Protein 4EMN (pdb70)

Nearest PDB structures (foldseek):
  4emn-assembly1_A  TM=9.973E-01  e=2.587E-14  Mycobacterium tuberculosis
  3eo5-assembly1_A  TM=9.891E-01  e=4.843E-14  Mycobacterium tuberculosis
  5e27-assembly2_B  TM=9.824E-01  e=7.789E-12  Mycobacterium tuberculosis
  1xsf-assembly1_A  TM=9.380E-01  e=5.113E-11  Mycobacterium tuberculosis
  4ow1-assembly2_B  TM=9.725E-01  e=2.284E-07  Mycobacterium tuberculosis

Radius of gyration: 22.17 Å; Cα contacts (8 Å, |Δi|>4): 552; chains: 4; bounding box: 50×48×61 Å

Structure (mmCIF, N/CA/C/O backbone):
data_4EMN
#
_entry.id   4EMN
#
_cell.length_a   42.545
_cell.length_b   50.733
_cell.length_c   66.421
_cell.angle_alpha   90.00
_cell.angle_beta   104.09
_cell.angle_gamma   90.00
#
_symmetry.space_group_name_H-M   'P 1 21 1'
#
loop_
_entity.id
_entity.type
_entity.pdbx_description
1 polymer 'Probable resuscitation-promoting factor rpfB'
2 non-polymer BENZAMIDINE
3 non-polymer 'SULFATE ION'
4 water water
#
loop_
_atom_site.group_PDB
_atom_site.id
_atom_site.type_symbol
_atom_site.label_atom_id
_atom_site.label_alt_id
_atom_site.label_comp_id
_atom_site.label_asym_id
_atom_site.label_entity_id
_atom_site.label_seq_id
_atom_site.pdbx_PDB_ins_code
_atom_site.Cartn_x
_atom_site.Cartn_y
_atom_site.Cartn_z
_atom_site.occupancy
_atom_site.B_iso_or_equiv
_atom_site.auth_seq_id
_atom_site.auth_comp_id
_atom_site.auth_asym_id
_atom_site.auth_atom_id
_atom_site.pdbx_PDB_model_num
ATOM 1 N N . GLY A 1 1 ? 0.001 18.337 -6.186 1.00 23.44 282 GLY A N 1
ATOM 2 C CA . GLY A 1 1 ? 0.560 17.128 -5.585 1.00 18.93 282 GLY A CA 1
ATOM 3 C C . GLY A 1 1 ? -0.040 15.827 -6.106 1.00 22.67 282 GLY A C 1
ATOM 4 O O . GLY A 1 1 ? -1.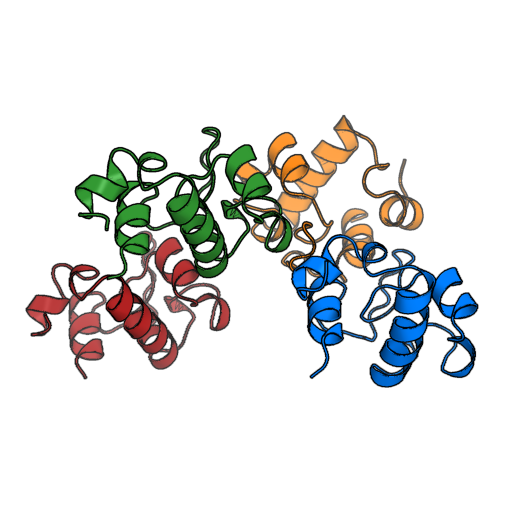128 15.812 -6.672 1.00 18.68 282 GLY A O 1
ATOM 5 N N . SER A 1 2 ? 0.639 14.708 -5.916 1.00 22.70 283 SER A N 1
ATOM 6 C CA . SER A 1 2 ? 0.289 13.345 -6.195 1.00 19.31 283 SER A CA 1
ATOM 7 C C . SER A 1 2 ? 0.675 12.489 -4.989 1.00 15.06 283 SER A C 1
ATOM 8 O O . SER A 1 2 ? 1.567 12.880 -4.218 1.00 16.82 283 SER A O 1
ATOM 11 N N . ILE A 1 3 ? 0.085 11.295 -4.875 1.00 14.98 284 ILE A N 1
ATOM 12 C CA . ILE A 1 3 ? 0.562 10.325 -3.897 1.00 16.19 284 ILE A CA 1
ATOM 13 C C . ILE A 1 3 ? 2.061 10.061 -4.040 1.00 13.02 284 ILE A C 1
ATOM 14 O O . ILE A 1 3 ? 2.789 9.730 -3.093 1.00 15.37 284 ILE A O 1
ATOM 19 N N . TRP A 1 4 ? 2.566 10.185 -5.260 1.00 10.95 285 TRP A N 1
ATOM 20 C CA . TRP A 1 4 ? 3.963 9.912 -5.535 1.00 11.30 285 TRP A CA 1
ATOM 21 C C . TRP A 1 4 ? 4.884 10.912 -4.856 1.00 11.55 285 TRP A C 1
ATOM 22 O O . TRP A 1 4 ? 6.069 10.589 -4.684 1.00 12.42 285 TRP A O 1
ATOM 33 N N . ASP A 1 5 ? 4.393 12.096 -4.508 1.00 12.52 286 ASP A N 1
ATOM 34 C CA . ASP A 1 5 ? 5.267 13.050 -3.832 1.00 13.02 286 ASP A CA 1
ATOM 35 C C . ASP A 1 5 ? 5.645 12.551 -2.449 1.00 12.01 286 ASP A C 1
ATOM 36 O O . ASP A 1 5 ? 6.763 12.741 -2.009 1.00 11.09 286 ASP A O 1
ATOM 41 N N . ALA A 1 6 ? 4.752 11.897 -1.724 1.00 11.22 287 ALA A N 1
ATOM 42 C CA . ALA A 1 6 ? 5.075 11.323 -0.441 1.00 10.90 287 ALA A CA 1
ATOM 43 C C . ALA A 1 6 ? 6.070 10.171 -0.621 1.00 9.74 287 ALA A C 1
ATOM 44 O O . ALA A 1 6 ? 6.991 10.026 0.168 1.00 11.79 287 ALA A O 1
ATOM 46 N N . ILE A 1 7 ? 5.888 9.394 -1.695 1.00 10.68 288 ILE A N 1
ATOM 47 C CA . ILE A 1 7 ? 6.921 8.348 -1.939 1.00 9.91 288 ILE A CA 1
ATOM 48 C C . ILE A 1 7 ? 8.265 8.950 -2.243 1.00 8.73 288 ILE A C 1
ATOM 49 O O . ILE A 1 7 ? 9.275 8.446 -1.723 1.00 8.82 288 ILE A O 1
ATOM 54 N N . ALA A 1 8 ? 8.313 10.012 -3.055 1.00 9.11 289 ALA A N 1
ATOM 55 C CA . ALA A 1 8 ? 9.543 10.664 -3.390 1.00 8.14 289 ALA A CA 1
ATOM 56 C C . ALA A 1 8 ? 10.163 11.402 -2.213 1.00 8.29 289 ALA A C 1
ATOM 57 O O . ALA A 1 8 ? 11.391 11.513 -2.165 1.00 8.45 289 ALA A O 1
ATOM 59 N N . GLY A 1 9 ? 9.370 11.875 -1.254 1.00 7.95 290 GLY A N 1
ATOM 60 C CA . GLY A 1 9 ? 9.977 12.463 -0.053 1.00 9.10 290 GLY A CA 1
ATOM 61 C C . GLY A 1 9 ? 10.747 11.376 0.680 1.00 8.21 290 GLY A C 1
ATOM 62 O O . GLY A 1 9 ? 11.892 11.595 1.121 1.00 9.29 290 GLY A O 1
ATOM 63 N N . CYS A 1 10 ? 10.169 10.202 0.791 1.00 8.39 291 CYS A N 1
ATOM 64 C CA . CYS A 1 10 ? 10.733 9.051 1.484 1.00 7.81 291 CYS A CA 1
ATOM 65 C C . CYS A 1 10 ? 11.942 8.474 0.736 1.00 8.67 291 CYS A C 1
ATOM 66 O O . CYS A 1 10 ? 12.976 8.098 1.327 1.00 8.87 291 CYS A O 1
ATOM 69 N N . GLU A 1 11 ? 11.785 8.359 -0.581 1.00 7.42 292 GLU A N 1
ATOM 70 C CA . GLU A 1 11 ? 12.847 7.728 -1.381 1.00 8.62 292 GLU A CA 1
ATOM 71 C C . GLU A 1 11 ? 14.005 8.628 -1.731 1.00 7.81 292 GLU A C 1
ATOM 72 O O . GLU A 1 11 ? 15.148 8.147 -1.885 1.00 9.35 292 GLU A O 1
ATOM 78 N N . ALA A 1 12 ? 13.762 9.916 -1.864 1.00 8.34 293 ALA A N 1
ATOM 79 C CA . ALA A 1 12 ? 14.733 10.801 -2.494 1.00 9.93 293 ALA A CA 1
ATOM 80 C C . ALA A 1 12 ? 14.783 12.164 -1.836 1.00 9.30 293 ALA A C 1
ATOM 81 O O . ALA A 1 12 ? 15.380 13.091 -2.393 1.00 10.60 293 ALA A O 1
ATOM 83 N N . GLY A 1 13 ? 14.103 12.371 -0.700 1.00 9.62 294 GLY A N 1
ATOM 84 C CA . GLY A 1 13 ? 14.069 13.713 -0.141 1.00 10.77 294 GLY A CA 1
ATOM 85 C C . GLY A 1 13 ? 13.429 14.720 -1.068 1.00 10.33 294 GLY A C 1
ATOM 86 O O . GLY A 1 13 ? 13.699 15.932 -0.965 1.00 12.13 294 GLY A O 1
ATOM 87 N N . GLY A 1 14 ? 12.534 14.290 -1.972 1.00 11.13 295 GLY A N 1
ATOM 88 C CA . GLY A 1 14 ? 11.809 15.185 -2.844 1.00 10.82 295 GLY A CA 1
ATOM 89 C C . GLY A 1 14 ? 12.670 15.689 -4.009 1.00 9.49 295 GLY A C 1
ATOM 90 O O . GLY A 1 14 ? 12.255 16.628 -4.673 1.00 11.48 295 GLY A O 1
ATOM 91 N N . ASN A 1 15 ? 13.837 15.098 -4.241 1.00 10.09 296 ASN A N 1
ATOM 92 C CA . ASN A 1 15 ? 14.697 15.462 -5.362 1.00 10.38 296 ASN A CA 1
ATOM 93 C C . ASN A 1 15 ? 14.564 14.413 -6.434 1.00 8.96 296 ASN A C 1
ATOM 94 O O . ASN A 1 15 ? 15.150 13.336 -6.341 1.00 10.35 296 ASN A O 1
ATOM 99 N N . TRP A 1 16 ? 13.724 14.732 -7.439 1.00 10.43 297 TRP A N 1
ATOM 100 C CA . TRP A 1 16 ? 13.483 13.721 -8.478 1.00 9.97 297 TRP A CA 1
ATOM 101 C C . TRP A 1 16 ? 14.641 13.514 -9.453 1.00 8.73 297 TRP A C 1
ATOM 102 O O . TRP A 1 16 ? 14.568 12.578 -10.274 1.00 9.77 297 TRP A O 1
ATOM 113 N N . ALA A 1 17 ? 15.713 14.256 -9.362 1.00 9.00 298 ALA A N 1
ATOM 114 C CA . ALA A 1 17 ? 16.897 14.122 -10.198 1.00 9.30 298 ALA A CA 1
ATOM 115 C C . ALA A 1 17 ? 18.075 13.473 -9.467 1.00 9.66 298 ALA A C 1
ATOM 116 O O . ALA A 1 17 ? 19.199 13.517 -9.962 1.00 11.25 298 ALA A O 1
ATOM 118 N N . ILE A 1 18 ? 17.800 12.875 -8.297 1.00 9.61 299 ILE A N 1
ATOM 119 C CA . ILE A 1 18 ? 18.906 12.278 -7.566 1.00 10.92 299 ILE A CA 1
ATOM 120 C C . ILE A 1 18 ? 19.506 11.098 -8.322 1.00 10.33 299 ILE A C 1
ATOM 121 O O . ILE A 1 18 ? 18.814 10.300 -8.955 1.00 9.91 299 ILE A O 1
ATOM 126 N N . ASN A 1 19 ? 20.841 10.981 -8.238 1.00 11.12 300 ASN A N 1
ATOM 127 C CA . ASN A 1 19 ? 21.648 9.946 -8.902 1.00 10.26 300 ASN A CA 1
ATOM 128 C C . ASN A 1 19 ? 22.906 9.785 -8.105 1.00 9.77 300 ASN A C 1
ATOM 129 O O . ASN A 1 19 ? 23.976 10.299 -8.405 1.00 14.41 300 ASN A O 1
ATOM 134 N N . THR A 1 20 ? 22.757 9.029 -7.025 1.00 9.80 301 THR A N 1
ATOM 135 C CA . THR A 1 20 ? 23.839 8.950 -6.040 1.00 10.90 301 THR A CA 1
ATOM 136 C C . THR A 1 20 ? 24.828 7.835 -6.298 1.00 10.52 301 THR A C 1
ATOM 137 O O . THR A 1 20 ? 25.882 7.786 -5.641 1.00 12.20 301 THR A O 1
ATOM 141 N N . GLY A 1 21 ? 24.507 6.912 -7.195 1.00 10.43 302 GLY A N 1
ATOM 142 C CA . GLY A 1 21 ? 25.394 5.792 -7.495 1.00 13.19 302 GLY A CA 1
ATOM 143 C C . GLY A 1 21 ? 25.066 4.503 -6.755 1.00 11.51 302 GLY A C 1
ATOM 144 O O . GLY A 1 21 ? 25.872 3.543 -6.766 1.00 12.68 302 GLY A O 1
ATOM 145 N N . ASN A 1 22 ? 23.899 4.461 -6.119 1.00 10.62 303 ASN A N 1
ATOM 146 C CA . ASN A 1 22 ? 23.500 3.326 -5.307 1.00 10.08 303 ASN A CA 1
ATOM 147 C C . ASN A 1 22 ? 22.718 2.273 -6.077 1.00 12.12 303 ASN A C 1
ATOM 148 O O . ASN A 1 22 ? 22.018 1.422 -5.493 1.00 12.85 303 ASN A O 1
ATOM 153 N N . GLY A 1 23 ? 22.707 2.362 -7.416 1.00 12.24 304 GLY A N 1
ATOM 154 C CA . GLY A 1 23 ? 21.916 1.393 -8.197 1.00 13.62 304 GLY A CA 1
ATOM 155 C C . GLY A 1 23 ? 20.474 1.772 -8.439 1.00 10.14 304 GLY A C 1
ATOM 156 O O . GLY A 1 23 ? 19.749 1.063 -9.143 1.00 11.57 304 GLY A O 1
ATOM 157 N N . TYR A 1 24 ? 20.076 2.922 -7.899 1.00 8.68 305 TYR A N 1
ATOM 158 C CA . TYR A 1 24 ? 18.719 3.446 -8.014 1.00 8.80 305 TYR A CA 1
ATOM 159 C C . TYR A 1 24 ? 18.786 4.895 -8.488 1.00 7.78 305 TYR A C 1
ATOM 160 O O . TYR A 1 24 ? 19.818 5.589 -8.299 1.00 9.28 305 TYR A O 1
ATOM 169 N N . TYR A 1 25 ? 17.726 5.349 -9.142 1.00 7.98 306 TYR A N 1
ATOM 170 C CA . TYR A 1 25 ? 17.722 6.638 -9.792 1.00 8.62 306 TYR A CA 1
ATOM 171 C C . TYR A 1 25 ? 16.428 7.405 -9.636 1.00 7.61 306 TYR A C 1
ATOM 172 O O . TYR A 1 25 ? 15.332 6.835 -9.764 1.00 8.76 306 TYR A O 1
ATOM 181 N N . GLY A 1 26 ? 16.567 8.716 -9.383 1.00 8.31 307 GLY A N 1
ATOM 182 C CA . GLY A 1 26 ? 15.426 9.601 -9.391 1.00 8.88 307 GLY A CA 1
ATOM 183 C C . GLY A 1 26 ? 14.511 9.516 -8.198 1.00 8.27 307 GLY A C 1
ATOM 184 O O . GLY A 1 26 ? 14.841 8.926 -7.140 1.00 8.80 307 GLY A O 1
ATOM 185 N N . GLY A 1 27 ? 13.372 10.191 -8.294 1.00 8.86 308 GLY A N 1
ATOM 186 C CA . GLY A 1 27 ? 12.534 10.450 -7.139 1.00 9.24 308 GLY A CA 1
ATOM 187 C C . GLY A 1 27 ? 11.917 9.246 -6.508 1.00 7.91 308 GLY A C 1
ATOM 188 O O . GLY A 1 27 ? 11.604 9.317 -5.303 1.00 10.22 308 GLY A O 1
ATOM 189 N N . VAL A 1 28 ? 11.683 8.141 -7.257 1.00 8.38 309 VAL A N 1
ATOM 190 C CA . VAL A 1 28 ? 11.124 6.960 -6.633 1.00 8.95 309 VAL A CA 1
ATOM 191 C C . VAL A 1 28 ? 12.114 5.802 -6.690 1.00 7.16 309 VAL A C 1
ATOM 192 O O . VAL A 1 28 ? 11.808 4.648 -6.443 1.00 8.14 309 VAL A O 1
ATOM 196 N N . GLN A 1 29 ? 13.382 6.100 -6.975 1.00 8.71 310 GLN A N 1
ATOM 197 C CA . GLN A 1 29 ? 14.503 5.160 -6.820 1.00 8.21 310 GLN A CA 1
ATOM 198 C C . GLN A 1 29 ? 14.284 3.928 -7.671 1.00 8.33 310 GLN A C 1
ATOM 199 O O . GLN A 1 29 ? 14.451 2.783 -7.230 1.00 9.10 310 GLN A O 1
ATOM 205 N N . PHE A 1 30 ? 13.933 4.142 -8.969 1.00 7.87 311 PHE A N 1
ATOM 206 C CA . PHE A 1 30 ? 13.950 2.994 -9.870 1.00 7.99 311 PHE A CA 1
ATOM 207 C C . PHE A 1 30 ? 15.346 2.434 -10.052 1.00 8.25 311 PHE A C 1
ATOM 208 O O . PHE A 1 30 ? 16.312 3.214 -10.132 1.00 9.37 311 PHE A O 1
ATOM 216 N N . ASP A 1 31 ? 15.457 1.097 -10.170 1.00 8.71 312 ASP A N 1
ATOM 217 C CA . ASP A 1 31 ? 16.699 0.571 -10.734 1.00 9.14 312 ASP A CA 1
ATOM 218 C C . ASP A 1 31 ? 16.597 0.663 -12.257 1.00 9.43 312 ASP A C 1
ATOM 219 O O . ASP A 1 31 ? 15.500 0.846 -12.825 1.00 9.03 312 ASP A O 1
ATOM 224 N N . GLN A 1 32 ? 17.708 0.532 -12.963 1.00 10.01 313 GLN A N 1
ATOM 225 C CA . GLN A 1 32 ? 17.646 0.710 -14.414 1.00 9.91 313 GLN A CA 1
ATOM 226 C C . GLN A 1 32 ? 16.814 -0.359 -15.102 1.00 9.85 313 GLN A C 1
ATOM 227 O O . GLN A 1 32 ? 16.107 -0.028 -16.060 1.00 10.86 313 GLN A O 1
ATOM 233 N N . GLY A 1 33 ? 16.880 -1.600 -14.610 1.00 9.96 314 GLY A N 1
ATOM 234 C CA . GLY A 1 33 ? 16.092 -2.623 -15.298 1.00 11.26 314 GLY A CA 1
ATOM 235 C C . GLY A 1 33 ? 14.591 -2.304 -15.248 1.00 9.96 314 GLY A C 1
ATOM 236 O O . GLY A 1 33 ? 13.884 -2.461 -16.231 1.00 10.31 314 GLY A O 1
ATOM 237 N N . THR A 1 34 ? 14.102 -1.865 -14.084 1.00 9.91 315 THR A N 1
ATOM 238 C CA . THR A 1 34 ? 12.697 -1.505 -13.954 1.00 10.16 315 THR A CA 1
ATOM 239 C C . THR A 1 34 ? 12.354 -0.285 -14.785 1.00 9.48 315 THR A C 1
ATOM 240 O O . THR A 1 34 ? 11.296 -0.298 -15.409 1.00 10.19 315 THR A O 1
ATOM 244 N N . TRP A 1 35 ? 13.204 0.721 -14.792 1.00 8.80 316 TRP A N 1
ATOM 245 C CA . TRP A 1 35 ? 12.979 1.867 -15.648 1.00 8.60 316 TRP A CA 1
ATOM 246 C C . TRP A 1 35 ? 12.723 1.436 -17.083 1.00 10.05 316 TRP A C 1
ATOM 247 O O . TRP A 1 35 ? 11.756 1.860 -17.739 1.00 10.80 316 TRP A O 1
ATOM 258 N N . GLU A 1 36 ? 13.648 0.614 -17.595 1.00 9.37 317 GLU A N 1
ATOM 259 C CA . GLU A 1 36 ? 13.547 0.196 -19.028 1.00 9.41 317 GLU A CA 1
ATOM 260 C C . GLU A 1 36 ? 12.358 -0.739 -19.207 1.00 9.01 317 GLU A C 1
ATOM 261 O O . GLU A 1 36 ? 11.627 -0.628 -20.231 1.00 10.98 317 GLU A O 1
ATOM 267 N N . ALA A 1 37 ? 12.101 -1.676 -18.317 1.00 10.38 318 ALA A N 1
ATOM 268 C CA . ALA A 1 37 ? 11.026 -2.650 -18.514 1.00 11.44 318 ALA A CA 1
ATOM 269 C C . ALA A 1 37 ? 9.631 -2.029 -18.506 1.00 11.03 318 ALA A C 1
ATOM 270 O O . ALA A 1 37 ? 8.668 -2.576 -19.082 1.00 13.89 318 ALA A O 1
ATOM 272 N N . ASN A 1 38 ? 9.470 -0.873 -17.889 1.00 10.12 319 ASN A N 1
ATOM 273 C CA . ASN A 1 38 ? 8.166 -0.230 -17.763 1.00 9.98 319 ASN A CA 1
ATOM 274 C C . ASN A 1 38 ? 8.074 0.954 -18.696 1.00 10.19 319 ASN A C 1
ATOM 275 O O . ASN A 1 38 ? 7.168 1.785 -18.527 1.00 11.03 319 ASN A O 1
ATOM 280 N N . GLY A 1 39 ? 8.970 1.061 -19.709 1.00 10.83 320 GLY A N 1
ATOM 281 C CA . GLY A 1 39 ? 8.798 2.027 -20.808 1.00 10.91 320 GLY A CA 1
ATOM 282 C C . GLY A 1 39 ? 9.558 3.308 -20.648 1.00 10.20 320 GLY A C 1
ATOM 283 O O . GLY A 1 39 ? 9.352 4.232 -21.418 1.00 12.19 320 GLY A O 1
ATOM 284 N N . GLY A 1 40 ? 10.477 3.401 -19.680 1.00 9.74 321 GLY A N 1
ATOM 285 C CA . GLY A 1 40 ? 11.125 4.658 -19.385 1.00 11.13 321 GLY A CA 1
ATOM 286 C C . GLY A 1 40 ? 12.051 5.228 -20.435 1.00 8.12 321 GLY A C 1
ATOM 287 O O . GLY A 1 40 ? 12.260 6.446 -20.487 1.00 9.10 321 GLY A O 1
ATOM 288 N N . LEU A 1 41 ? 12.643 4.357 -21.292 1.00 9.05 322 LEU A N 1
ATOM 289 C CA . LEU A 1 41 ? 13.550 4.884 -22.320 1.00 9.46 322 LEU A CA 1
ATOM 290 C C . LEU A 1 41 ? 12.843 5.788 -23.310 1.00 9.78 322 LEU A C 1
ATOM 291 O O . LEU A 1 41 ? 13.489 6.611 -23.974 1.00 11.44 322 LEU A O 1
ATOM 296 N N . ARG A 1 42 ? 11.525 5.707 -23.399 1.00 11.07 323 ARG A N 1
ATOM 297 C CA . ARG A 1 42 ? 10.765 6.625 -24.258 1.00 12.34 323 ARG A CA 1
ATOM 298 C C . ARG A 1 42 ? 10.870 8.049 -23.751 1.00 10.96 323 ARG A C 1
ATOM 299 O O . ARG A 1 42 ? 10.682 8.995 -24.508 1.00 13.03 323 ARG A O 1
ATOM 307 N N . TYR A 1 43 ? 11.151 8.187 -22.439 1.00 10.31 324 TYR A N 1
ATOM 308 C CA . TYR A 1 43 ? 11.223 9.537 -21.892 1.00 12.82 324 TYR A CA 1
ATOM 309 C C . TYR A 1 43 ? 12.652 10.008 -21.710 1.00 11.65 324 TYR A C 1
ATOM 310 O O . TYR A 1 43 ? 12.965 11.166 -21.999 1.00 13.20 324 TYR A O 1
ATOM 319 N N . ALA A 1 44 ? 13.546 9.160 -21.201 1.00 11.24 325 ALA A N 1
ATOM 320 C CA . ALA A 1 44 ? 14.891 9.624 -20.905 1.00 11.62 325 ALA A CA 1
ATOM 321 C C . ALA A 1 44 ? 15.792 8.417 -20.645 1.00 10.57 325 ALA A C 1
ATOM 322 O O . ALA A 1 44 ? 15.256 7.327 -20.408 1.00 10.26 325 ALA A O 1
ATOM 324 N N . PRO A 1 45 ? 17.104 8.551 -20.723 1.00 11.99 326 PRO A N 1
ATOM 325 C CA . PRO A 1 45 ? 17.960 7.344 -20.576 1.00 11.05 326 PRO A CA 1
ATOM 326 C C . PRO A 1 45 ? 17.876 6.678 -19.214 1.00 10.73 326 PRO A C 1
ATOM 327 O O . PRO A 1 45 ? 18.037 5.458 -19.113 1.00 10.76 326 PRO A O 1
ATOM 331 N N . ARG A 1 46 ? 17.622 7.462 -18.173 1.00 10.13 327 ARG A N 1
ATOM 332 C CA . ARG A 1 46 ? 17.512 6.932 -16.800 1.00 8.65 327 ARG A CA 1
ATOM 333 C C . ARG A 1 46 ? 16.397 7.708 -16.140 1.00 8.09 327 ARG A C 1
ATOM 334 O O . ARG A 1 46 ? 16.063 8.813 -16.556 1.00 9.21 327 ARG A O 1
ATOM 342 N N . ALA A 1 47 ? 15.865 7.167 -15.046 1.00 8.59 328 ALA A N 1
ATOM 343 C CA . ALA A 1 47 ? 14.745 7.858 -14.351 1.00 7.93 328 ALA A CA 1
ATOM 344 C C . ALA A 1 47 ? 15.137 9.262 -13.906 1.00 8.37 328 ALA A C 1
ATOM 345 O O . ALA A 1 47 ? 14.298 10.169 -13.978 1.00 9.41 328 ALA A O 1
ATOM 347 N N . ASP A 1 48 ? 16.369 9.448 -13.432 1.00 9.05 329 ASP A N 1
ATOM 348 C CA . ASP A 1 48 ? 16.732 10.750 -12.869 1.00 9.74 329 ASP A CA 1
ATOM 349 C C . ASP A 1 48 ? 16.848 11.823 -13.950 1.00 10.75 329 ASP A C 1
ATOM 350 O O . ASP A 1 48 ? 16.855 13.033 -13.594 1.00 11.87 329 ASP A O 1
ATOM 355 N N . LEU A 1 49 ? 16.911 11.382 -15.209 1.00 11.57 330 LEU A N 1
ATOM 356 C CA . LEU A 1 49 ? 17.024 12.346 -16.328 1.00 12.56 330 LEU A CA 1
ATOM 357 C C . LEU A 1 49 ? 15.664 12.680 -16.912 1.00 11.40 330 LEU A C 1
ATOM 358 O O . LEU A 1 49 ? 15.547 13.512 -17.807 1.00 14.74 330 LEU A O 1
ATOM 363 N N . ALA A 1 50 ? 14.614 12.035 -16.436 1.00 10.47 331 ALA A N 1
ATOM 364 C CA . ALA A 1 50 ? 13.228 12.253 -16.830 1.00 10.24 331 ALA A CA 1
ATOM 365 C C . ALA A 1 50 ? 12.585 13.232 -15.868 1.00 10.59 331 ALA A C 1
ATOM 366 O O . ALA A 1 50 ? 13.030 13.375 -14.745 1.00 10.60 331 ALA A O 1
ATOM 368 N N . THR A 1 51 ? 11.530 13.904 -16.331 1.00 11.83 332 THR A N 1
ATOM 369 C CA . THR A 1 51 ? 10.851 14.842 -15.397 1.00 12.21 332 THR A CA 1
ATOM 370 C C . THR A 1 51 ? 10.065 14.059 -14.345 1.00 12.38 332 THR A C 1
ATOM 371 O O . THR A 1 51 ? 9.773 12.880 -14.501 1.00 11.67 332 THR A O 1
ATOM 375 N N . ARG A 1 52 ? 9.686 14.733 -13.264 1.00 11.72 333 ARG A N 1
ATOM 376 C CA . ARG A 1 52 ? 8.765 14.148 -12.292 1.00 11.31 333 ARG A CA 1
ATOM 377 C C . ARG A 1 52 ? 7.542 13.530 -12.945 1.00 11.95 333 ARG A C 1
ATOM 378 O O . ARG A 1 52 ? 7.121 12.402 -12.647 1.00 11.79 333 ARG A O 1
ATOM 386 N N . GLU A 1 53 ? 6.929 14.231 -13.915 1.00 13.97 334 GLU A N 1
ATOM 387 C CA . GLU A 1 53 ? 5.700 13.701 -14.513 1.00 12.92 334 GLU A CA 1
ATOM 388 C C . GLU A 1 53 ? 5.978 12.420 -15.279 1.00 11.25 334 GLU A C 1
ATOM 389 O O . GLU A 1 53 ? 5.181 11.475 -15.257 1.00 11.74 334 GLU A O 1
ATOM 395 N N . GLU A 1 54 ? 7.110 12.390 -15.985 1.00 10.24 335 GLU A N 1
ATOM 396 C CA . GLU A 1 54 ? 7.467 11.170 -16.737 1.00 10.27 335 GLU A CA 1
ATOM 397 C C . GLU A 1 54 ? 7.785 10.040 -15.776 1.00 9.57 335 GLU A C 1
ATOM 398 O O . GLU A 1 54 ? 7.410 8.884 -16.014 1.00 9.88 335 GLU A O 1
ATOM 404 N N . GLN A 1 55 ? 8.556 10.352 -14.684 1.00 9.42 336 GLN A N 1
ATOM 405 C CA . GLN A 1 55 ? 8.845 9.302 -13.705 1.00 9.29 336 GLN A CA 1
ATOM 406 C C . GLN A 1 55 ? 7.554 8.778 -13.094 1.00 8.82 336 GLN A C 1
ATOM 407 O O . GLN A 1 55 ? 7.414 7.545 -12.899 1.00 8.96 336 GLN A O 1
ATOM 413 N N . ILE A 1 56 ? 6.598 9.676 -12.795 1.00 9.28 337 ILE A N 1
ATOM 414 C CA . ILE A 1 56 ? 5.311 9.219 -12.261 1.00 9.33 337 ILE A CA 1
ATOM 415 C C . ILE A 1 56 ? 4.600 8.353 -13.271 1.00 9.13 337 ILE A C 1
ATOM 416 O O . ILE A 1 56 ? 4.007 7.323 -12.875 1.00 10.09 337 ILE A O 1
ATOM 421 N N . ALA A 1 57 ? 4.610 8.680 -14.561 1.00 11.08 338 ALA A N 1
ATOM 422 C CA . ALA A 1 57 ? 3.937 7.870 -15.583 1.00 10.60 338 ALA A CA 1
ATOM 423 C C . ALA A 1 57 ? 4.507 6.452 -15.574 1.00 10.46 338 ALA A C 1
ATOM 424 O O . ALA A 1 57 ? 3.770 5.439 -15.602 1.00 11.09 338 ALA A O 1
ATOM 426 N N . VAL A 1 58 ? 5.830 6.346 -15.517 1.00 9.45 339 VAL A N 1
ATOM 427 C CA . VAL A 1 58 ? 6.424 5.000 -15.494 1.00 9.24 339 VAL A CA 1
ATOM 428 C C . VAL A 1 58 ? 6.144 4.289 -14.188 1.00 8.77 339 VAL A C 1
ATOM 429 O O . VAL A 1 58 ? 5.953 3.060 -14.139 1.00 9.73 339 VAL A O 1
ATOM 433 N N . ALA A 1 59 ? 6.143 5.083 -13.080 1.00 9.58 340 ALA A N 1
ATOM 434 C CA . ALA A 1 59 ? 5.826 4.517 -11.782 1.00 8.57 340 ALA A CA 1
ATOM 435 C C . ALA A 1 59 ? 4.405 3.949 -11.743 1.00 8.21 340 ALA A C 1
ATOM 436 O O . ALA A 1 59 ? 4.194 2.966 -11.070 1.00 9.43 340 ALA A O 1
ATOM 438 N N . GLU A 1 60 ? 3.461 4.587 -12.425 1.00 9.05 341 GLU A N 1
ATOM 439 C CA . GLU A 1 60 ? 2.083 4.052 -12.468 1.00 10.44 341 GLU A CA 1
ATOM 440 C C . GLU A 1 60 ? 2.034 2.693 -13.139 1.00 10.39 341 GLU A C 1
ATOM 441 O O . GLU A 1 60 ? 1.375 1.760 -12.682 1.00 11.62 341 GLU A O 1
ATOM 447 N N . VAL A 1 61 ? 2.741 2.581 -14.266 1.00 9.84 342 VAL A N 1
ATOM 448 C CA . VAL A 1 61 ? 2.806 1.302 -14.954 1.00 9.98 342 VAL A CA 1
ATOM 449 C C . VAL A 1 61 ? 3.478 0.272 -14.053 1.00 9.22 342 VAL A C 1
ATOM 450 O O . VAL A 1 61 ? 3.045 -0.872 -13.890 1.00 10.75 342 VAL A O 1
ATOM 454 N N . THR A 1 62 ? 4.571 0.666 -13.410 1.00 9.21 343 THR A N 1
ATOM 455 C CA . THR A 1 62 ? 5.316 -0.219 -12.498 1.00 9.87 343 THR A CA 1
ATOM 456 C C . THR A 1 62 ? 4.457 -0.686 -11.323 1.00 11.51 343 THR A C 1
ATOM 457 O O . THR A 1 62 ? 4.414 -1.852 -10.960 1.00 11.50 343 THR A O 1
ATOM 461 N N . ARG A 1 63 ? 3.714 0.243 -10.736 1.00 11.02 344 ARG A N 1
ATOM 462 C CA . ARG A 1 63 ? 2.843 -0.120 -9.611 1.00 10.23 344 ARG A CA 1
ATOM 463 C C . ARG A 1 63 ? 1.772 -1.076 -10.099 1.00 12.14 344 ARG A C 1
ATOM 464 O O . ARG A 1 63 ? 1.384 -1.969 -9.344 1.00 11.68 344 ARG A O 1
ATOM 472 N N . LEU A 1 64 ? 1.226 -0.851 -11.297 1.00 11.75 345 LEU A N 1
ATOM 473 C CA . LEU A 1 64 ? 0.147 -1.747 -11.753 1.00 13.72 345 LEU A CA 1
ATOM 474 C C . LEU A 1 64 ? 0.706 -3.126 -11.967 1.00 15.08 345 LEU A C 1
ATOM 475 O O . LEU A 1 64 ? 0.072 -4.115 -11.643 1.00 17.23 345 LEU A O 1
ATOM 480 N N . ARG A 1 65 ? 1.895 -3.251 -12.543 1.00 16.12 346 ARG A N 1
ATOM 481 C CA . ARG A 1 65 ? 2.453 -4.560 -12.883 1.00 17.08 346 ARG A CA 1
ATOM 482 C C . ARG A 1 65 ? 2.976 -5.211 -11.619 1.00 18.89 346 ARG A C 1
ATOM 483 O O . ARG A 1 65 ? 2.885 -6.432 -11.445 1.00 20.38 346 ARG A O 1
ATOM 491 N N . GLN A 1 66 ? 3.539 -4.456 -10.684 1.00 18.82 347 GLN A N 1
ATOM 492 C CA . GLN A 1 66 ? 4.365 -5.086 -9.640 1.00 21.89 347 GLN A CA 1
ATOM 493 C C . GLN A 1 66 ? 3.844 -4.865 -8.235 1.00 20.16 347 GLN A C 1
ATOM 494 O O . GLN A 1 66 ? 4.303 -5.525 -7.304 1.00 18.49 347 GLN A O 1
ATOM 500 N N . GLY A 1 67 ? 2.915 -3.930 -8.032 1.00 14.15 348 GLY A N 1
ATOM 501 C CA . GLY A 1 67 ? 2.351 -3.657 -6.738 1.00 14.82 348 GLY A CA 1
ATOM 502 C C . GLY A 1 67 ? 3.035 -2.525 -5.993 1.00 12.68 348 GLY A C 1
ATOM 503 O O . GLY A 1 67 ? 4.197 -2.181 -6.224 1.00 14.23 348 GLY A O 1
ATOM 504 N N . TRP A 1 68 ? 2.258 -1.960 -5.039 1.00 12.65 349 TRP A N 1
ATOM 505 C CA . TRP A 1 68 ? 2.860 -0.999 -4.105 1.00 13.66 349 TRP A CA 1
ATOM 506 C C . TRP A 1 68 ? 3.983 -1.615 -3.292 1.00 12.76 349 TRP A C 1
ATOM 507 O O . TRP A 1 68 ? 4.875 -0.902 -2.836 1.00 13.23 349 TRP A O 1
ATOM 518 N N . GLY A 1 69 ? 3.978 -2.923 -3.062 1.00 13.78 350 GLY A N 1
ATOM 519 C CA . GLY A 1 69 ? 5.047 -3.541 -2.279 1.00 16.29 350 GLY A CA 1
ATOM 520 C C . GLY A 1 69 ? 6.421 -3.422 -2.900 1.00 12.91 350 GLY A C 1
ATOM 521 O O . GLY A 1 69 ? 7.410 -3.723 -2.225 1.00 14.32 350 GLY A O 1
ATOM 522 N N . ALA A 1 70 ? 6.530 -2.968 -4.170 1.00 13.38 351 ALA A N 1
ATOM 523 C CA . ALA A 1 70 ? 7.886 -2.667 -4.694 1.00 12.35 351 ALA A CA 1
ATOM 524 C C . ALA A 1 70 ? 8.555 -1.516 -3.946 1.00 11.76 351 ALA A C 1
ATOM 525 O O . ALA A 1 70 ? 9.808 -1.433 -3.981 1.00 12.07 351 ALA A O 1
ATOM 527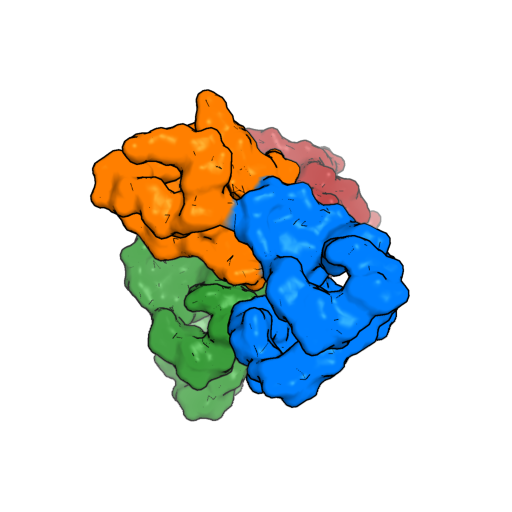 N N . TRP A 1 71 ? 7.775 -0.670 -3.299 1.00 11.64 352 TRP A N 1
ATOM 528 C CA . TRP A 1 71 ? 8.267 0.348 -2.376 1.00 10.30 352 TRP A CA 1
ATOM 529 C C . TRP A 1 71 ? 7.713 -0.012 -1.001 1.00 10.29 352 TRP A C 1
ATOM 530 O O . TRP A 1 71 ? 6.790 0.628 -0.492 1.00 11.35 352 TRP A O 1
ATOM 541 N N . PRO A 1 72 ? 8.205 -1.098 -0.395 1.00 11.10 353 PRO A N 1
ATOM 542 C CA . PRO A 1 72 ? 7.534 -1.670 0.792 1.00 11.32 353 PRO A CA 1
ATOM 543 C C . PRO A 1 72 ? 7.410 -0.703 1.967 1.00 11.39 353 PRO A C 1
ATOM 544 O O . PRO A 1 72 ? 6.387 -0.734 2.659 1.00 13.50 353 PRO A O 1
ATOM 548 N N . VAL A 1 73 ? 8.380 0.167 2.181 1.00 11.01 354 VAL A N 1
ATOM 549 C CA . VAL A 1 73 ? 8.308 1.176 3.228 1.00 11.04 354 VAL A CA 1
ATOM 550 C C . VAL A 1 73 ? 7.789 2.487 2.666 1.00 10.16 354 VAL A C 1
ATOM 551 O O . VAL A 1 73 ? 6.819 3.055 3.214 1.00 10.59 354 VAL A O 1
ATOM 555 N N . CYS A 1 74 ? 8.361 3.004 1.559 1.00 9.07 355 CYS A N 1
ATOM 556 C CA . CYS A 1 74 ? 7.909 4.360 1.177 1.00 9.00 355 CYS A CA 1
ATOM 557 C C . CYS A 1 74 ? 6.496 4.375 0.678 1.00 8.63 355 CYS A C 1
ATOM 558 O O . CYS A 1 74 ? 5.824 5.430 0.862 1.00 9.71 355 CYS A O 1
ATOM 561 N N . ALA A 1 75 ? 5.929 3.347 0.090 1.00 10.57 356 ALA A N 1
ATOM 562 C CA . ALA A 1 75 ? 4.509 3.359 -0.280 1.00 10.74 356 ALA A CA 1
ATOM 563 C C . ALA A 1 75 ? 3.640 3.327 0.961 1.00 11.29 356 ALA A C 1
ATOM 564 O O . ALA A 1 75 ? 2.558 3.908 0.977 1.00 12.58 356 ALA A O 1
ATOM 566 N N . ALA A 1 76 ? 4.104 2.692 2.037 1.00 11.35 357 ALA A N 1
ATOM 567 C CA . ALA A 1 76 ? 3.399 2.753 3.312 1.00 11.00 357 ALA A CA 1
ATOM 568 C C . ALA A 1 76 ? 3.401 4.171 3.857 1.00 10.12 357 ALA A C 1
ATOM 569 O O . ALA A 1 76 ? 2.358 4.637 4.353 1.00 11.05 357 ALA A O 1
ATOM 571 N N . ARG A 1 77 ? 4.524 4.869 3.755 1.00 10.95 358 ARG A N 1
ATOM 572 C CA . ARG A 1 77 ? 4.635 6.255 4.244 1.00 13.85 358 ARG A CA 1
ATOM 573 C C . ARG A 1 77 ? 3.655 7.141 3.485 1.00 15.34 358 ARG A C 1
ATOM 574 O O . ARG A 1 77 ? 3.173 8.187 3.972 1.00 21.73 358 ARG A O 1
ATOM 576 N N . ALA A 1 78 ? 3.242 6.820 2.264 1.00 14.67 359 ALA A N 1
ATOM 577 C CA . ALA A 1 78 ? 2.343 7.573 1.417 1.00 16.86 359 ALA A CA 1
ATOM 578 C C . ALA A 1 78 ? 0.900 7.126 1.657 1.00 15.72 359 ALA A C 1
ATOM 579 O O . ALA A 1 78 ? -0.003 7.690 1.056 1.00 19.69 359 ALA A O 1
ATOM 581 N N . GLY A 1 79 ? 0.670 6.137 2.507 1.00 14.96 360 GLY A N 1
ATOM 582 C CA . GLY A 1 79 ? -0.671 5.698 2.866 1.00 15.74 360 GLY A CA 1
ATOM 583 C C . GLY A 1 79 ? -1.172 4.564 1.997 1.00 15.44 360 GLY A C 1
ATOM 584 O O . GLY A 1 79 ? -2.314 4.093 2.147 1.00 16.22 360 GLY A O 1
ATOM 585 N N . ALA A 1 80 ? -0.370 4.044 1.066 1.00 12.87 361 ALA A N 1
ATOM 586 C CA . ALA A 1 80 ? -0.862 3.055 0.120 1.00 14.07 361 ALA A CA 1
ATOM 587 C C . ALA A 1 80 ? -0.616 1.648 0.614 1.00 13.42 361 ALA A C 1
ATOM 588 O O . ALA A 1 80 ? -1.057 0.702 -0.079 1.00 15.20 361 ALA A O 1
ATOM 590 N N . ARG A 1 81 ? 0.053 1.335 1.753 1.00 14.35 362 ARG A N 1
ATOM 591 C CA . ARG A 1 81 ? 0.182 -0.169 1.649 1.00 25.34 362 ARG A CA 1
ATOM 592 C C . ARG A 1 81 ? -1.003 -1.015 2.089 1.00 36.87 362 ARG A C 1
ATOM 593 O O . ARG A 1 81 ? -1.701 -1.623 1.219 1.00 55.95 362 ARG A O 1
ATOM 601 N N . SER B 1 2 ? 38.665 8.347 3.982 1.00 49.59 283 SER B N 1
ATOM 602 C CA . SER B 1 2 ? 37.409 9.022 3.626 1.00 28.47 283 SER B CA 1
ATOM 603 C C . SER B 1 2 ? 36.617 8.070 2.754 1.00 18.10 283 SER B C 1
ATOM 604 O O . SER B 1 2 ? 35.734 8.569 2.037 1.00 18.30 283 SER B O 1
ATOM 607 N N . ILE B 1 3 ? 36.917 6.746 2.865 1.00 16.33 284 ILE B N 1
ATOM 608 C CA . ILE B 1 3 ? 36.026 5.891 2.055 1.00 14.66 284 ILE B CA 1
ATOM 609 C C . ILE B 1 3 ? 34.566 6.070 2.503 1.00 12.31 284 ILE B C 1
ATOM 610 O O . ILE B 1 3 ? 33.663 5.925 1.714 1.00 11.86 284 ILE B O 1
ATOM 615 N N . TRP B 1 4 ? 34.313 6.413 3.760 1.00 12.21 285 TRP B N 1
ATOM 616 C CA . TRP B 1 4 ? 32.943 6.588 4.232 1.00 11.04 285 TRP B CA 1
ATOM 617 C C . TRP B 1 4 ? 32.329 7.851 3.658 1.00 11.45 285 TRP B C 1
ATOM 618 O O . TRP B 1 4 ? 31.093 7.895 3.563 1.00 11.56 285 TRP B O 1
ATOM 629 N N . ASP B 1 5 ? 33.147 8.825 3.205 1.00 11.99 286 ASP B N 1
ATOM 630 C CA . ASP B 1 5 ? 32.553 9.934 2.445 1.00 11.39 286 ASP B CA 1
ATOM 631 C C . ASP B 1 5 ? 32.029 9.447 1.105 1.00 10.94 286 ASP B C 1
ATOM 632 O O . ASP B 1 5 ? 30.971 9.910 0.666 1.00 11.73 286 ASP B O 1
ATOM 637 N N . ALA B 1 6 ? 32.732 8.552 0.416 1.00 11.62 287 ALA B N 1
ATOM 638 C CA . ALA B 1 6 ? 32.210 7.986 -0.822 1.00 11.27 287 ALA B CA 1
ATOM 639 C C . ALA B 1 6 ? 30.935 7.217 -0.519 1.00 11.40 287 ALA B C 1
ATOM 640 O O . ALA B 1 6 ? 29.947 7.366 -1.249 1.00 13.44 287 ALA B O 1
ATOM 642 N N . ILE B 1 7 ? 30.944 6.398 0.537 1.00 11.50 288 ILE B N 1
ATOM 643 C CA . ILE B 1 7 ? 29.682 5.688 0.854 1.00 10.50 288 ILE B CA 1
ATOM 644 C C . ILE B 1 7 ? 28.554 6.607 1.201 1.00 9.93 288 ILE B C 1
ATOM 645 O O . ILE B 1 7 ? 27.409 6.318 0.765 1.00 9.59 288 ILE B O 1
ATOM 650 N N . ALA B 1 8 ? 28.799 7.709 1.899 1.00 10.30 289 ALA B N 1
ATOM 651 C CA . ALA B 1 8 ? 27.731 8.651 2.235 1.00 9.26 289 ALA B CA 1
ATOM 652 C C . ALA B 1 8 ? 27.271 9.393 1.005 1.00 10.46 289 ALA B C 1
ATOM 653 O O . ALA B 1 8 ? 26.104 9.788 0.921 1.00 10.85 289 ALA B O 1
ATOM 655 N N . GLY B 1 9 ? 28.141 9.590 0.021 1.00 10.50 290 GLY B N 1
ATOM 656 C CA . GLY B 1 9 ? 27.661 10.177 -1.248 1.00 12.20 290 GLY B CA 1
ATOM 657 C C . GLY B 1 9 ? 26.676 9.226 -1.895 1.00 10.26 290 GLY B C 1
ATOM 658 O O . GLY B 1 9 ? 25.615 9.659 -2.358 1.00 11.71 290 GLY B O 1
ATOM 659 N N . CYS B 1 10 ? 26.993 7.952 -1.912 1.00 10.41 291 CYS B N 1
ATOM 660 C CA . CYS B 1 10 ? 26.142 6.910 -2.497 1.00 9.97 291 CYS B CA 1
ATOM 661 C C . CYS B 1 10 ? 24.858 6.674 -1.707 1.00 8.88 291 CYS B C 1
ATOM 662 O O . CYS B 1 10 ? 23.764 6.485 -2.297 1.00 10.35 291 CYS B O 1
ATOM 665 N N . GLU B 1 11 ? 24.932 6.704 -0.381 1.00 8.85 292 GLU B N 1
ATOM 666 C CA . GLU B 1 11 ? 23.755 6.380 0.430 1.00 9.38 292 GLU B CA 1
ATOM 667 C C . GLU B 1 11 ? 22.857 7.578 0.670 1.00 9.62 292 GLU B C 1
ATOM 668 O O . GLU B 1 11 ? 21.658 7.445 0.847 1.00 10.77 292 GLU B O 1
ATOM 674 N N . ALA B 1 12 ? 23.420 8.788 0.734 1.00 10.60 293 ALA B N 1
ATOM 675 C CA . ALA B 1 12 ? 22.683 9.939 1.251 1.00 10.75 293 ALA B CA 1
ATOM 676 C C . ALA B 1 12 ? 22.975 11.213 0.494 1.00 9.74 293 ALA B C 1
ATOM 677 O O . ALA B 1 12 ? 22.613 12.321 0.936 1.00 12.44 293 ALA B O 1
ATOM 679 N N . GLY B 1 13 ? 23.647 11.098 -0.658 1.00 10.52 294 GLY B N 1
ATOM 680 C CA . GLY B 1 13 ? 23.986 12.355 -1.350 1.00 14.31 294 GLY B CA 1
ATOM 681 C C . GLY B 1 13 ? 24.956 13.209 -0.558 1.00 13.60 294 GLY B C 1
ATOM 682 O O . GLY B 1 13 ? 25.044 14.429 -0.809 1.00 17.63 294 GLY B O 1
ATOM 683 N N . GLY B 1 14 ? 25.699 12.659 0.414 1.00 11.55 295 GLY B N 1
ATOM 684 C CA . GLY B 1 14 ? 26.629 13.490 1.170 1.00 12.92 295 GLY B CA 1
ATOM 685 C C . GLY B 1 14 ? 25.923 14.188 2.338 1.00 12.66 295 GLY B C 1
ATOM 686 O O . GLY B 1 14 ? 26.543 14.947 3.084 1.00 14.00 295 GLY B O 1
ATOM 687 N N . ASN B 1 15 ? 24.626 13.965 2.575 1.00 12.97 296 ASN B N 1
ATOM 688 C CA . ASN B 1 15 ? 23.937 14.612 3.700 1.00 12.66 296 ASN B CA 1
ATOM 689 C C . ASN B 1 15 ? 23.974 13.740 4.946 1.00 10.93 296 ASN B C 1
ATOM 690 O O . ASN B 1 15 ? 23.187 12.793 5.098 1.00 10.64 296 ASN B O 1
ATOM 695 N N . TRP B 1 16 ? 24.869 14.021 5.893 1.00 11.45 297 TRP B N 1
ATOM 696 C CA . TRP B 1 16 ? 25.053 13.202 7.098 1.00 10.77 297 TRP B CA 1
ATOM 697 C C . TRP B 1 16 ? 23.861 13.332 8.011 1.00 9.32 297 TRP B C 1
ATOM 698 O O . TRP B 1 16 ? 23.722 12.480 8.892 1.00 10.83 297 TRP B O 1
ATOM 709 N N . ALA B 1 17 ? 22.983 14.316 7.840 1.00 11.03 298 ALA B N 1
ATOM 710 C CA . ALA B 1 17 ? 21.803 14.504 8.698 1.00 10.01 298 ALA B CA 1
ATOM 711 C C . ALA B 1 17 ? 20.532 14.060 7.991 1.00 10.12 298 ALA B C 1
ATOM 712 O O . ALA B 1 17 ? 19.411 14.355 8.442 1.00 10.47 298 ALA B O 1
ATOM 714 N N . ILE B 1 18 ? 20.634 13.272 6.911 1.00 10.55 299 ILE B N 1
ATOM 715 C CA . ILE B 1 18 ? 19.408 12.982 6.177 1.00 11.09 299 ILE B CA 1
ATOM 716 C C . ILE B 1 18 ? 18.516 12.075 6.968 1.00 11.17 299 ILE B C 1
ATOM 717 O O . ILE B 1 18 ? 18.916 11.174 7.716 1.00 10.98 299 ILE B O 1
ATOM 722 N N . ASN B 1 19 ? 17.202 12.327 6.822 1.00 10.18 300 ASN B N 1
ATOM 723 C CA . ASN B 1 19 ? 16.201 11.557 7.548 1.00 10.11 300 ASN B CA 1
ATOM 724 C C . ASN B 1 19 ? 14.889 11.654 6.758 1.00 9.35 300 ASN B C 1
ATOM 725 O O . ASN B 1 19 ? 14.062 12.544 6.978 1.00 10.85 300 ASN B O 1
ATOM 730 N N . THR B 1 20 ? 14.747 10.767 5.788 1.00 8.79 301 THR B N 1
ATOM 731 C CA . THR B 1 20 ? 13.677 10.915 4.824 1.00 9.32 301 THR B CA 1
ATOM 732 C C . THR B 1 20 ? 12.411 10.169 5.235 1.00 9.05 301 THR B C 1
ATOM 733 O O . THR B 1 20 ? 11.363 10.382 4.623 1.00 10.00 301 THR B O 1
ATOM 737 N N . GLY B 1 21 ? 12.515 9.308 6.242 1.00 9.75 302 GLY B N 1
ATOM 738 C CA . GLY B 1 21 ? 11.354 8.549 6.704 1.00 10.94 302 GLY B CA 1
ATOM 739 C C . GLY B 1 21 ? 11.371 7.173 6.075 1.00 10.51 302 GLY B C 1
ATOM 740 O O . GLY B 1 21 ? 10.405 6.452 6.177 1.00 12.82 302 GLY B O 1
ATOM 741 N N . ASN B 1 22 ? 12.466 6.738 5.406 1.00 9.50 303 ASN B N 1
ATOM 742 C CA . ASN B 1 22 ? 12.517 5.399 4.828 1.00 10.29 303 ASN B CA 1
ATOM 743 C C . ASN B 1 22 ? 12.971 4.334 5.814 1.00 11.93 303 ASN B C 1
ATOM 744 O O . ASN B 1 22 ? 13.220 3.196 5.396 1.00 14.36 303 ASN B O 1
ATOM 749 N N . GLY B 1 23 ? 13.108 4.650 7.093 1.00 10.47 304 GLY B N 1
ATOM 750 C CA . GLY B 1 23 ? 13.569 3.624 8.039 1.00 14.32 304 GLY B CA 1
ATOM 751 C C . GLY B 1 23 ? 15.089 3.596 8.159 1.00 9.39 304 GLY B C 1
ATOM 752 O O . GLY B 1 23 ? 15.621 2.807 8.948 1.00 11.76 304 GLY B O 1
ATOM 753 N N . TYR B 1 24 ? 15.793 4.434 7.367 1.00 8.56 305 TYR B N 1
ATOM 754 C CA . TYR B 1 24 ? 17.247 4.537 7.480 1.00 8.45 305 TYR B CA 1
ATOM 755 C C . TYR B 1 24 ? 17.613 5.980 7.791 1.00 8.17 305 TYR B C 1
ATOM 756 O O . TYR B 1 24 ? 16.864 6.927 7.522 1.00 9.07 305 TYR B O 1
ATOM 765 N N . TYR B 1 25 ? 18.801 6.185 8.387 1.00 8.12 306 TYR B N 1
ATOM 766 C CA . TYR B 1 25 ? 19.117 7.464 9.024 1.00 8.09 306 TYR B CA 1
ATOM 767 C C . TYR B 1 25 ? 20.557 7.869 8.750 1.00 7.26 306 TYR B C 1
ATOM 768 O O . TYR B 1 25 ? 21.458 7.032 8.913 1.00 8.30 306 TYR B O 1
ATOM 777 N N . GLY B 1 26 ? 20.755 9.131 8.407 1.00 8.55 307 GLY B N 1
ATOM 778 C CA . GLY B 1 26 ? 22.092 9.689 8.332 1.00 8.83 307 GLY B CA 1
ATOM 779 C C . GLY B 1 26 ? 22.854 9.300 7.081 1.00 8.98 307 GLY B C 1
ATOM 780 O O . GLY B 1 26 ? 22.354 8.680 6.154 1.00 9.11 307 GLY B O 1
ATOM 781 N N . GLY B 1 27 ? 24.108 9.745 7.094 1.00 9.09 308 GLY B N 1
ATOM 782 C CA . GLY B 1 27 ? 24.954 9.676 5.927 1.00 10.26 308 GLY B CA 1
ATOM 783 C C . GLY B 1 27 ? 25.176 8.287 5.356 1.00 8.26 308 GLY B C 1
ATOM 784 O O . GLY B 1 27 ? 25.373 8.184 4.136 1.00 9.70 308 GLY B O 1
ATOM 785 N N . VAL B 1 28 ? 25.176 7.238 6.159 1.00 8.84 309 VAL B N 1
ATOM 786 C CA . VAL B 1 28 ? 25.400 5.878 5.632 1.00 9.10 309 VAL B CA 1
ATOM 787 C C . VAL B 1 28 ? 24.137 5.041 5.800 1.00 8.01 309 VAL B C 1
ATOM 788 O O . VAL B 1 28 ? 24.201 3.817 5.635 1.00 8.44 309 VAL B O 1
ATOM 792 N N . GLN B 1 29 ? 22.999 5.691 6.089 1.00 8.61 310 GLN B N 1
ATOM 793 C CA . GLN B 1 29 ? 21.691 5.034 6.038 1.00 8.92 310 GLN B CA 1
ATOM 794 C C . GLN B 1 29 ? 21.623 3.838 6.984 1.00 8.87 310 GLN B C 1
ATOM 795 O O . GLN B 1 29 ? 21.135 2.771 6.660 1.00 9.65 310 GLN B O 1
ATOM 801 N N . PHE B 1 30 ? 22.127 4.054 8.244 1.00 8.04 311 PHE B N 1
ATOM 802 C CA . PHE B 1 30 ? 21.878 3.031 9.236 1.00 7.80 311 PHE B CA 1
ATOM 803 C C . PHE B 1 30 ? 20.395 2.781 9.485 1.00 7.00 311 PHE B C 1
ATOM 804 O O . PHE B 1 30 ? 19.641 3.758 9.542 1.00 8.37 311 PHE B O 1
ATOM 812 N N . ASP B 1 31 ? 20.014 1.526 9.756 1.00 7.65 312 ASP B N 1
ATOM 813 C CA . ASP B 1 31 ? 18.731 1.341 10.438 1.00 8.91 312 ASP B CA 1
ATOM 814 C C . ASP B 1 31 ? 18.958 1.601 11.919 1.00 8.09 312 ASP B C 1
ATOM 815 O O . ASP B 1 31 ? 20.075 1.665 12.443 1.00 9.76 312 ASP B O 1
ATOM 820 N N . GLN B 1 32 ? 17.868 1.721 12.669 1.00 8.94 313 GLN B N 1
ATOM 821 C CA . GLN B 1 32 ? 18.050 2.035 14.095 1.00 9.25 313 GLN B CA 1
ATOM 822 C C . GLN B 1 32 ? 18.679 0.864 14.826 1.00 9.55 313 GLN B C 1
ATOM 823 O O . GLN B 1 32 ? 19.476 1.015 15.744 1.00 9.94 313 GLN B O 1
ATOM 829 N N . GLY B 1 33 ? 18.332 -0.358 14.469 1.00 9.03 314 GLY B N 1
ATOM 830 C CA . GLY B 1 33 ? 18.879 -1.539 15.136 1.00 10.83 314 GLY B CA 1
ATOM 831 C C . GLY B 1 33 ? 20.399 -1.562 15.057 1.00 9.87 314 GLY B C 1
ATOM 832 O O . GLY B 1 33 ? 21.074 -1.876 16.056 1.00 9.99 314 GLY B O 1
ATOM 833 N N . THR B 1 34 ? 20.973 -1.272 13.902 1.00 8.25 315 THR B N 1
ATOM 834 C CA . THR B 1 34 ? 22.437 -1.352 13.762 1.00 9.07 315 THR B CA 1
ATOM 835 C C . THR B 1 34 ? 23.091 -0.181 14.487 1.00 8.34 315 THR B C 1
ATOM 836 O O . THR B 1 34 ? 24.143 -0.346 15.113 1.00 9.51 315 THR B O 1
ATOM 840 N N . TRP B 1 35 ? 22.460 1.012 14.386 1.00 8.56 316 TRP B N 1
ATOM 841 C CA . TRP B 1 35 ? 22.957 2.174 15.123 1.00 8.47 316 TRP B CA 1
ATOM 842 C C . TRP B 1 35 ? 23.142 1.803 16.599 1.00 8.91 316 TRP B C 1
ATOM 843 O O . TRP B 1 35 ? 24.155 2.036 17.225 1.00 10.04 316 TRP B O 1
ATOM 854 N N . GLU B 1 36 ? 22.062 1.231 17.164 1.00 9.91 317 GLU B N 1
ATOM 855 C CA . GLU B 1 36 ? 22.112 0.858 18.584 1.00 10.56 317 GLU B CA 1
ATOM 856 C C . GLU B 1 36 ? 23.039 -0.286 18.903 1.00 10.16 317 GLU B C 1
ATOM 857 O O . GLU B 1 36 ? 23.739 -0.270 19.953 1.00 11.85 317 GLU B O 1
ATOM 863 N N . ALA B 1 37 ? 23.087 -1.343 18.081 1.00 10.17 318 ALA B N 1
ATOM 864 C CA . ALA B 1 37 ? 23.892 -2.509 18.370 1.00 10.58 318 ALA B CA 1
ATOM 865 C C . ALA B 1 37 ? 25.387 -2.150 18.417 1.00 9.99 318 ALA B C 1
ATOM 866 O O . ALA B 1 37 ? 26.134 -2.808 19.123 1.00 11.95 318 ALA B O 1
ATOM 868 N N . ASN B 1 38 ? 25.762 -1.139 17.643 1.00 8.80 319 ASN B N 1
ATOM 869 C CA . ASN B 1 38 ? 27.209 -0.836 17.464 1.00 9.02 319 ASN B CA 1
ATOM 870 C C . ASN B 1 38 ? 27.592 0.456 18.145 1.00 8.56 319 ASN B C 1
ATOM 871 O O . ASN B 1 38 ? 28.626 1.062 17.849 1.00 11.17 319 ASN B O 1
ATOM 876 N N . GLY B 1 39 ? 26.807 0.865 19.150 1.00 10.06 320 GLY B N 1
ATOM 877 C CA . GLY B 1 39 ? 27.268 1.878 20.084 1.00 10.28 320 GLY B CA 1
ATOM 878 C C . GLY B 1 39 ? 26.775 3.276 19.866 1.00 9.79 320 GLY B C 1
ATOM 879 O O . GLY B 1 39 ? 27.110 4.231 20.577 1.00 11.19 320 GLY B O 1
ATOM 880 N N . GLY B 1 40 ? 25.971 3.438 18.810 1.00 9.03 321 GLY B N 1
ATOM 881 C CA . GLY B 1 40 ? 25.552 4.774 18.431 1.00 10.02 321 GLY B CA 1
ATOM 882 C C . GLY B 1 40 ? 24.808 5.554 19.460 1.00 9.74 321 GLY B C 1
ATOM 883 O O . GLY B 1 40 ? 24.885 6.797 19.462 1.00 9.77 321 GLY B O 1
ATOM 884 N N . LEU B 1 41 ? 24.066 4.911 20.358 1.00 10.29 322 LEU B N 1
ATOM 885 C CA . LEU B 1 41 ? 23.301 5.676 21.344 1.00 12.88 322 LEU B CA 1
ATOM 886 C C . LEU B 1 41 ? 24.254 6.420 22.283 1.00 13.63 322 LEU B C 1
ATOM 887 O O . LEU B 1 41 ? 23.875 7.340 22.997 1.00 16.29 322 LEU B O 1
ATOM 892 N N . ARG B 1 42 ? 25.532 6.026 22.326 1.00 13.76 323 ARG B N 1
ATOM 893 C CA . ARG B 1 42 ? 26.471 6.755 23.159 1.00 15.23 323 ARG B CA 1
ATOM 894 C C . ARG B 1 42 ? 26.711 8.150 22.582 1.00 14.62 323 ARG B C 1
ATOM 895 O O . ARG B 1 42 ? 27.194 9.037 23.290 1.00 16.84 323 ARG B O 1
ATOM 903 N N . TYR B 1 43 ? 26.406 8.323 21.291 1.00 12.23 324 TYR B N 1
ATOM 904 C CA . TYR B 1 43 ? 26.590 9.588 20.596 1.00 12.09 324 TYR B CA 1
ATOM 905 C C . TYR B 1 43 ? 25.322 10.406 20.434 1.00 11.12 324 TYR B C 1
ATOM 906 O O . TYR B 1 43 ? 25.312 11.614 20.656 1.00 13.85 324 TYR B O 1
ATOM 915 N N . ALA B 1 44 ? 24.221 9.777 20.036 1.00 11.30 325 ALA B N 1
ATOM 916 C CA . ALA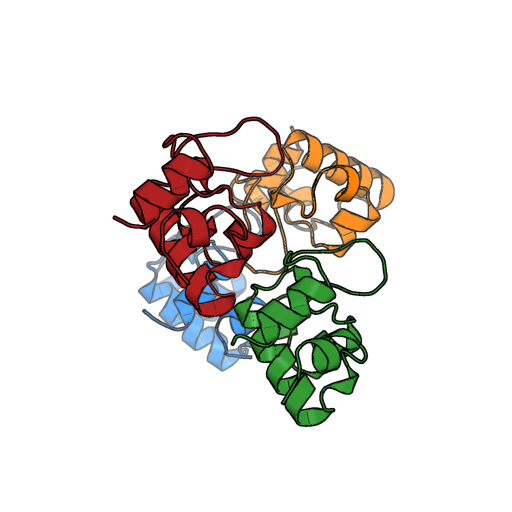 B 1 44 ? 22.997 10.486 19.714 1.00 11.18 325 ALA B CA 1
ATOM 917 C C . ALA B 1 44 ? 21.863 9.479 19.589 1.00 10.37 325 ALA B C 1
ATOM 918 O O . ALA B 1 44 ? 22.101 8.272 19.371 1.00 11.40 325 ALA B O 1
ATOM 920 N N . PRO B 1 45 ? 20.648 9.957 19.713 1.00 11.39 326 PRO B N 1
ATOM 921 C CA . PRO B 1 45 ? 19.506 9.041 19.667 1.00 11.03 326 PRO B CA 1
ATOM 922 C C . PRO B 1 45 ? 19.332 8.294 18.351 1.00 9.24 326 PRO B C 1
ATOM 923 O O . PRO B 1 45 ? 18.762 7.198 18.362 1.00 10.57 326 PRO B O 1
ATOM 927 N N . ARG B 1 46 ? 19.791 8.848 17.241 1.00 10.42 327 ARG B N 1
ATOM 928 C CA . ARG B 1 46 ? 19.680 8.253 15.894 1.00 10.40 327 ARG B CA 1
ATOM 929 C C . ARG B 1 46 ? 20.947 8.678 15.148 1.00 8.64 327 ARG B C 1
ATOM 930 O O . ARG B 1 46 ? 21.559 9.677 15.493 1.00 9.26 327 ARG B O 1
ATOM 938 N N . ALA B 1 47 ? 21.277 7.956 14.086 1.00 8.23 328 ALA B N 1
ATOM 939 C CA . ALA B 1 47 ? 22.481 8.226 13.309 1.00 9.27 328 ALA B CA 1
ATOM 940 C C . ALA B 1 47 ? 22.473 9.651 12.745 1.00 9.05 328 ALA B C 1
ATOM 941 O O . ALA B 1 47 ? 23.494 10.323 12.724 1.00 9.12 328 ALA B O 1
ATOM 943 N N . ASP B 1 48 ? 21.290 10.124 12.262 1.00 10.37 329 ASP B N 1
ATOM 944 C CA . ASP B 1 48 ? 21.239 11.422 11.607 1.00 10.73 329 ASP B CA 1
ATOM 945 C C . ASP B 1 48 ? 21.468 12.549 12.595 1.00 11.04 329 ASP B C 1
ATOM 946 O O . ASP B 1 48 ? 21.717 13.684 12.188 1.00 13.00 329 ASP B O 1
ATOM 951 N N . LEU B 1 49 ? 21.378 12.279 13.898 1.00 10.50 330 LEU B N 1
ATOM 952 C CA . LEU B 1 49 ? 21.596 13.354 14.897 1.00 11.65 330 LEU B CA 1
ATOM 953 C C . LEU B 1 49 ? 23.025 13.414 15.360 1.00 12.35 330 LEU B C 1
ATOM 954 O O . LEU B 1 49 ? 23.411 14.255 16.177 1.00 14.69 330 LEU B O 1
ATOM 959 N N . ALA B 1 50 ? 23.864 12.499 14.916 1.00 11.58 331 ALA B N 1
ATOM 960 C CA . ALA B 1 50 ? 25.263 12.436 15.312 1.00 10.94 331 ALA B CA 1
ATOM 961 C C . ALA B 1 50 ? 26.119 13.183 14.298 1.00 11.07 331 ALA B C 1
ATOM 962 O O . ALA B 1 50 ? 25.681 13.376 13.156 1.00 11.37 331 ALA B O 1
ATOM 964 N N . THR B 1 51 ? 27.345 13.501 14.705 1.00 10.62 332 THR B N 1
ATOM 965 C CA . THR B 1 51 ? 28.220 14.178 13.718 1.00 11.61 332 THR B CA 1
ATOM 966 C C . THR B 1 51 ? 28.706 13.157 12.693 1.00 10.13 332 THR B C 1
ATOM 967 O O . THR B 1 51 ? 28.621 11.924 12.886 1.00 9.76 332 THR B O 1
ATOM 971 N N . ARG B 1 52 ? 29.262 13.687 11.594 1.00 10.48 333 ARG B N 1
ATOM 972 C CA . ARG B 1 52 ? 29.907 12.814 10.617 1.00 10.00 333 ARG B CA 1
ATOM 973 C C . ARG B 1 52 ? 30.923 11.890 11.278 1.00 9.22 333 ARG B C 1
ATOM 974 O O . ARG B 1 52 ? 30.922 10.667 11.020 1.00 9.85 333 ARG B O 1
ATOM 982 N N . GLU B 1 53 ? 31.800 12.422 12.131 1.00 10.52 334 GLU B N 1
ATOM 983 C CA . GLU B 1 53 ? 32.858 11.564 12.681 1.00 11.62 334 GLU B CA 1
ATOM 984 C C . GLU B 1 53 ? 32.278 10.529 13.619 1.00 9.11 334 GLU B C 1
ATOM 985 O O . GLU B 1 53 ? 32.770 9.412 13.679 1.00 9.70 334 GLU B O 1
ATOM 991 N N . GLU B 1 54 ? 31.222 10.855 14.362 1.00 9.35 335 GLU B N 1
ATOM 992 C CA . GLU B 1 54 ? 30.559 9.864 15.196 1.00 8.30 335 GLU B CA 1
ATOM 993 C C . GLU B 1 54 ? 29.930 8.787 14.369 1.00 8.26 335 GLU B C 1
ATOM 994 O O . GLU B 1 54 ? 29.987 7.585 14.664 1.00 7.76 335 GLU B O 1
ATOM 1000 N N . GLN B 1 55 ? 29.245 9.168 13.261 1.00 8.96 336 GLN B N 1
ATOM 1001 C CA . GLN B 1 55 ? 28.654 8.169 12.369 1.00 8.99 336 GLN B CA 1
ATOM 1002 C C . GLN B 1 55 ? 29.741 7.296 11.727 1.00 7.92 336 GLN B C 1
ATOM 1003 O O . GLN B 1 55 ? 29.548 6.078 11.615 1.00 8.47 336 GLN B O 1
ATOM 1009 N N . ILE B 1 56 ? 30.896 7.857 11.370 1.00 7.75 337 ILE B N 1
ATOM 1010 C CA . ILE B 1 56 ? 31.987 7.037 10.822 1.00 8.66 337 ILE B CA 1
ATOM 1011 C C . ILE B 1 56 ? 32.525 6.066 11.881 1.00 8.41 337 ILE B C 1
ATOM 1012 O O . ILE B 1 56 ? 32.825 4.923 11.569 1.00 8.34 337 ILE B O 1
ATOM 1017 N N . ALA B 1 57 ? 32.609 6.465 13.156 1.00 8.24 338 ALA B N 1
ATOM 1018 C CA . ALA B 1 57 ? 33.043 5.555 14.197 1.00 8.56 338 ALA B CA 1
ATOM 1019 C C . ALA B 1 57 ? 32.105 4.359 14.296 1.00 7.61 338 ALA B C 1
ATOM 1020 O O . ALA B 1 57 ? 32.562 3.232 14.344 1.00 8.30 338 ALA B O 1
ATOM 1022 N N . VAL B 1 58 ? 30.783 4.631 14.307 1.00 8.77 339 VAL B N 1
ATOM 1023 C CA . VAL B 1 58 ? 29.837 3.507 14.367 1.00 8.46 339 VAL B CA 1
ATOM 1024 C C . VAL B 1 58 ? 29.906 2.686 13.091 1.00 8.00 339 VAL B C 1
ATOM 1025 O O . VAL B 1 58 ? 29.786 1.449 13.134 1.00 8.19 339 VAL B O 1
ATOM 1029 N N . ALA B 1 59 ? 30.106 3.307 11.933 1.00 8.33 340 ALA B N 1
ATOM 1030 C CA . ALA B 1 59 ? 30.273 2.550 10.689 1.00 8.61 340 ALA B CA 1
ATOM 1031 C C . ALA B 1 59 ? 31.518 1.685 10.725 1.00 8.55 340 ALA B C 1
ATOM 1032 O O . ALA B 1 59 ? 31.477 0.530 10.266 1.00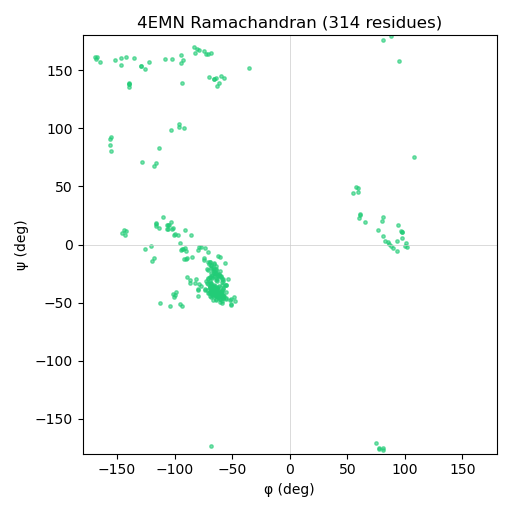 8.42 340 ALA B O 1
ATOM 1034 N N . GLU B 1 60 ? 32.630 2.190 11.322 1.00 7.96 341 GLU B N 1
ATOM 1035 C CA . GLU B 1 60 ? 33.825 1.354 11.445 1.00 8.30 341 GLU B CA 1
ATOM 1036 C C . GLU B 1 60 ? 33.567 0.191 12.370 1.00 8.90 341 GLU B C 1
ATOM 1037 O O . GLU B 1 60 ? 33.997 -0.936 12.071 1.00 9.45 341 GLU B O 1
ATOM 1043 N N . VAL B 1 61 ? 32.870 0.436 13.502 1.00 8.77 342 VAL B N 1
ATOM 1044 C CA . VAL B 1 61 ? 32.539 -0.695 14.368 1.00 8.81 342 VAL B CA 1
ATOM 1045 C C . VAL B 1 61 ? 31.734 -1.725 13.574 1.00 8.19 342 VAL B C 1
ATOM 1046 O O . VAL B 1 61 ? 31.941 -2.955 13.664 1.00 8.77 342 VAL B O 1
ATOM 1050 N N . THR B 1 62 ? 30.734 -1.232 12.825 1.00 7.93 343 THR B N 1
ATOM 1051 C CA . THR B 1 62 ? 29.905 -2.100 12.026 1.00 7.72 343 THR B CA 1
ATOM 1052 C C . THR B 1 62 ? 30.721 -2.898 11.018 1.00 8.02 343 THR B C 1
ATOM 1053 O O . THR B 1 62 ? 30.552 -4.112 10.910 1.00 9.21 343 THR B O 1
ATOM 1057 N N . ARG B 1 63 ? 31.596 -2.247 10.280 1.00 8.74 344 ARG B N 1
ATOM 1058 C CA . ARG B 1 63 ? 32.410 -2.988 9.292 1.00 7.93 344 ARG B CA 1
ATOM 1059 C C . ARG B 1 63 ? 33.347 -3.972 9.972 1.00 8.62 344 ARG B C 1
ATOM 1060 O O . ARG B 1 63 ? 33.517 -5.085 9.474 1.00 9.29 344 ARG B O 1
ATOM 1068 N N . LEU B 1 64 ? 33.964 -3.583 11.085 1.00 8.80 345 LEU B N 1
ATOM 1069 C CA . LEU B 1 64 ? 34.870 -4.498 11.789 1.00 9.11 345 LEU B CA 1
ATOM 1070 C C . LEU B 1 64 ? 34.095 -5.699 12.331 1.00 9.45 345 LEU B C 1
ATOM 1071 O O . LEU B 1 64 ? 34.599 -6.810 12.356 1.00 11.57 345 LEU B O 1
ATOM 1076 N N . ARG B 1 65 ? 32.839 -5.505 12.780 1.00 8.63 346 ARG B N 1
ATOM 1077 C CA . ARG B 1 65 ? 32.067 -6.613 13.325 1.00 9.20 346 ARG B CA 1
ATOM 1078 C C . ARG B 1 65 ? 31.314 -7.396 12.259 1.00 9.53 346 ARG B C 1
ATOM 1079 O O . ARG B 1 65 ? 31.153 -8.622 12.491 1.00 11.26 346 ARG B O 1
ATOM 1087 N N . GLN B 1 66 ? 30.848 -6.774 11.197 1.00 9.28 347 GLN B N 1
ATOM 1088 C CA . GLN B 1 66 ? 29.897 -7.411 10.280 1.00 10.80 347 GLN B CA 1
ATOM 1089 C C . GLN B 1 66 ? 30.360 -7.398 8.847 1.00 9.19 347 GLN B C 1
ATOM 1090 O O . GLN B 1 66 ? 29.673 -7.925 7.965 1.00 9.36 347 GLN B O 1
ATOM 1096 N N . GLY B 1 67 ? 31.489 -6.779 8.528 1.00 10.35 348 GLY B N 1
ATOM 1097 C CA . GLY B 1 67 ? 31.884 -6.631 7.145 1.00 10.91 348 GLY B CA 1
ATOM 1098 C C . GLY B 1 67 ? 31.192 -5.490 6.458 1.00 10.92 348 GLY B C 1
ATOM 1099 O O . GLY B 1 67 ? 30.394 -4.726 6.982 1.00 12.64 348 GLY B O 1
ATOM 1100 N N . TRP B 1 68 ? 31.460 -5.403 5.152 1.00 12.90 349 TRP B N 1
ATOM 1101 C CA . TRP B 1 68 ? 30.852 -4.340 4.371 1.00 13.53 349 TRP B CA 1
ATOM 1102 C C . TRP B 1 68 ? 29.505 -4.725 3.776 1.00 17.09 349 TRP B C 1
ATOM 1103 O O . TRP B 1 68 ? 28.793 -3.867 3.206 1.00 16.98 349 TRP B O 1
ATOM 1114 N N . GLY B 1 69 ? 29.209 -6.023 3.855 1.00 17.11 350 GLY B N 1
ATOM 1115 C CA . GLY B 1 69 ? 28.033 -6.524 3.143 1.00 18.36 350 GLY B CA 1
ATOM 1116 C C . GLY B 1 69 ? 26.744 -5.876 3.606 1.00 17.87 350 GLY B C 1
ATOM 1117 O O . GLY B 1 69 ? 25.721 -6.021 2.905 1.00 25.40 350 GLY B O 1
ATOM 1118 N N . ALA B 1 70 ? 26.691 -5.118 4.698 1.00 21.83 351 ALA B N 1
ATOM 1119 C CA . ALA B 1 70 ? 25.536 -4.335 5.112 1.00 24.78 351 ALA B CA 1
ATOM 1120 C C . ALA B 1 70 ? 25.204 -3.185 4.151 1.00 19.99 351 ALA B C 1
ATOM 1121 O O . ALA B 1 70 ? 24.079 -2.658 4.061 1.00 27.20 351 ALA B O 1
ATOM 1123 N N . TRP B 1 71 ? 26.189 -2.772 3.367 1.00 15.79 352 TRP B N 1
ATOM 1124 C CA . TRP B 1 71 ? 26.038 -1.768 2.304 1.00 13.61 352 TRP B CA 1
ATOM 1125 C C . TRP B 1 71 ? 26.377 -2.456 0.974 1.00 15.45 352 TRP B C 1
ATOM 1126 O O . TRP B 1 71 ? 27.409 -2.246 0.354 1.00 14.43 352 TRP B O 1
ATOM 1137 N N . PRO B 1 72 ? 25.552 -3.405 0.526 1.00 18.10 353 PRO B N 1
ATOM 1138 C CA . PRO B 1 72 ? 25.968 -4.282 -0.569 1.00 15.69 353 PRO B CA 1
ATOM 1139 C C . PRO B 1 72 ? 26.221 -3.562 -1.883 1.00 16.96 353 PRO B C 1
ATOM 1140 O O . PRO B 1 72 ? 27.095 -4.069 -2.628 1.00 23.61 353 PRO B O 1
ATOM 1144 N N . VAL B 1 73 ? 25.553 -2.467 -2.219 1.00 14.73 354 VAL B N 1
ATOM 1145 C CA . VAL B 1 73 ? 25.894 -1.774 -3.447 1.00 11.57 354 VAL B CA 1
ATOM 1146 C C . VAL B 1 73 ? 26.914 -0.672 -3.126 1.00 11.08 354 VAL B C 1
ATOM 1147 O O . VAL B 1 73 ? 27.987 -0.595 -3.757 1.00 10.89 354 VAL B O 1
ATOM 1151 N N . CYS B 1 74 ? 26.613 0.194 -2.179 1.00 11.25 355 CYS B N 1
ATOM 1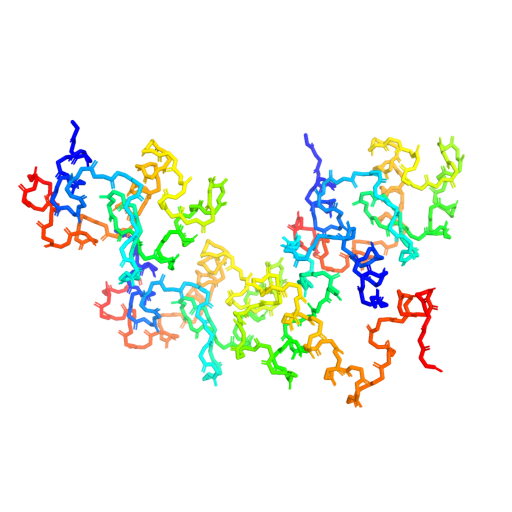152 C CA . CYS B 1 74 ? 27.474 1.357 -2.014 1.00 10.32 355 CYS B CA 1
ATOM 1153 C C . CYS B 1 74 ? 28.873 1.009 -1.520 1.00 10.00 355 CYS B C 1
ATOM 1154 O O . CYS B 1 74 ? 29.810 1.675 -1.940 1.00 12.11 355 CYS B O 1
ATOM 1157 N N . ALA B 1 75 ? 29.070 0.031 -0.638 1.00 11.30 356 ALA B N 1
ATOM 1158 C CA . ALA B 1 75 ? 30.427 -0.333 -0.228 1.00 10.99 356 ALA B CA 1
ATOM 1159 C C . ALA B 1 75 ? 31.169 -0.971 -1.391 1.00 12.93 356 ALA B C 1
ATOM 1160 O O . ALA B 1 75 ? 32.346 -0.706 -1.573 1.00 14.93 356 ALA B O 1
ATOM 1162 N N . ALA B 1 76 ? 30.506 -1.802 -2.197 1.00 13.60 357 ALA B N 1
ATOM 1163 C CA . ALA B 1 76 ? 31.177 -2.445 -3.337 1.00 14.60 357 ALA B CA 1
ATOM 1164 C C . ALA B 1 76 ? 31.608 -1.377 -4.327 1.00 14.19 357 ALA B C 1
ATOM 1165 O O . ALA B 1 76 ? 32.773 -1.403 -4.789 1.00 16.13 357 ALA B O 1
ATOM 1167 N N . ARG B 1 77 ? 30.728 -0.407 -4.624 1.00 12.15 358 ARG B N 1
ATOM 1168 C CA . ARG B 1 77 ? 31.169 0.647 -5.554 1.00 14.15 358 ARG B CA 1
ATOM 1169 C C . ARG B 1 77 ? 32.264 1.517 -4.962 1.00 14.72 358 ARG B C 1
ATOM 1170 O O . ARG B 1 77 ? 33.218 1.936 -5.639 1.00 17.15 358 ARG B O 1
ATOM 1178 N N . ALA B 1 78 ? 32.192 1.835 -3.677 1.00 13.77 359 ALA B N 1
ATOM 1179 C CA . ALA B 1 78 ? 33.191 2.704 -3.059 1.00 12.60 359 ALA B CA 1
ATOM 1180 C C . ALA B 1 78 ? 34.550 2.009 -3.099 1.00 13.76 359 ALA B C 1
ATOM 1181 O O . ALA B 1 78 ? 35.590 2.573 -3.374 1.00 15.17 359 ALA B O 1
ATOM 1183 N N . GLY B 1 79 ? 34.570 0.700 -2.793 1.00 15.08 360 GLY B N 1
ATOM 1184 C CA . GLY B 1 79 ? 35.801 0.060 -2.505 1.00 25.82 360 GLY B CA 1
ATOM 1185 C C . GLY B 1 79 ? 36.337 -0.422 -1.202 1.00 35.45 360 GLY B C 1
ATOM 1186 O O . GLY B 1 79 ? 37.211 0.169 -0.603 1.00 59.72 360 GLY B O 1
ATOM 1187 N N . ALA B 1 80 ? 35.783 -1.527 -0.795 1.00 47.10 361 ALA B N 1
ATOM 1188 C CA . ALA B 1 80 ? 35.657 -2.412 0.325 1.00 47.31 361 ALA B CA 1
ATOM 1189 C C . ALA B 1 80 ? 36.935 -3.158 0.677 1.00 38.86 361 ALA B C 1
ATOM 1190 O O . ALA B 1 80 ? 37.963 -2.786 0.031 1.00 32.82 361 ALA B O 1
ATOM 1192 N N . ARG B 1 81 ? 36.931 -4.126 1.638 1.00 26.87 362 ARG B N 1
ATOM 1193 C CA . ARG B 1 81 ? 37.970 -5.113 1.689 1.00 27.23 362 ARG B CA 1
ATOM 1194 C C . ARG B 1 81 ? 37.579 -6.270 0.722 1.00 23.84 362 ARG B C 1
ATOM 1195 O O . ARG B 1 81 ? 38.452 -7.002 0.225 1.00 29.29 362 ARG B O 1
ATOM 1203 N N . GLY C 1 1 ? -8.031 19.150 27.190 1.00 47.49 282 GLY C N 1
ATOM 1204 C CA . GLY C 1 1 ? -7.134 18.101 26.702 1.00 24.03 282 GLY C CA 1
ATOM 1205 C C . GLY C 1 1 ? -5.822 18.805 26.383 1.00 22.19 282 GLY C C 1
ATOM 1206 O O . GLY C 1 1 ? -5.724 20.028 26.628 1.00 33.29 282 GLY C O 1
ATOM 1207 N N . SER C 1 2 ? -4.929 18.065 25.830 1.00 15.65 283 SER C N 1
ATOM 1208 C CA . SER C 1 2 ? -5.113 16.674 25.366 1.00 13.30 283 SER C CA 1
ATOM 1209 C C . SER C 1 2 ? -4.733 15.628 26.375 1.00 11.20 283 SER C C 1
ATOM 1210 O O . SER C 1 2 ? -3.708 15.684 27.048 1.00 13.33 283 SER C O 1
ATOM 1213 N N . ILE C 1 3 ? -5.550 14.572 26.463 1.00 11.12 284 ILE C N 1
ATOM 1214 C CA . ILE C 1 3 ? -5.231 13.434 27.301 1.00 10.73 284 ILE C CA 1
ATOM 1215 C C . ILE C 1 3 ? -3.872 12.845 26.913 1.00 11.20 284 ILE C C 1
ATOM 1216 O O . ILE C 1 3 ? -3.155 12.359 27.801 1.00 10.10 284 ILE C O 1
ATOM 1221 N N . TRP C 1 4 ? -3.486 12.851 25.651 1.00 9.59 285 TRP C N 1
ATOM 1222 C CA . TRP C 1 4 ? -2.247 12.199 25.264 1.00 8.99 285 TRP C CA 1
ATOM 1223 C C . TRP C 1 4 ? -1.025 12.947 25.802 1.00 8.47 285 TRP C C 1
ATOM 1224 O O . TRP C 1 4 ? -0.042 12.318 26.160 1.00 8.89 285 TRP C O 1
ATOM 1235 N N . ASP C 1 5 ? -1.088 14.284 25.850 1.00 9.53 286 ASP C N 1
ATOM 1236 C CA . ASP C 1 5 ? 0.071 14.986 26.383 1.00 9.70 286 ASP C CA 1
ATOM 1237 C C . ASP C 1 5 ? 0.132 14.792 27.896 1.00 9.11 286 ASP C C 1
ATOM 1238 O O . ASP C 1 5 ? 1.226 14.737 28.472 1.00 10.04 286 ASP C O 1
ATOM 1243 N N . ALA C 1 6 ? -1.004 14.658 28.565 1.00 9.15 287 ALA C N 1
ATOM 1244 C CA . ALA C 1 6 ? -0.984 14.333 29.987 1.00 9.42 287 ALA C CA 1
ATOM 1245 C C . ALA C 1 6 ? -0.367 12.965 30.167 1.00 8.69 287 ALA C C 1
ATOM 1246 O O . ALA C 1 6 ? 0.527 12.753 31.041 1.00 11.05 287 ALA C O 1
ATOM 1248 N N . ILE C 1 7 ? -0.791 11.985 29.404 1.00 9.67 288 ILE C N 1
ATOM 1249 C CA . ILE C 1 7 ? -0.218 10.638 29.512 1.00 8.55 288 ILE C CA 1
ATOM 1250 C C . ILE C 1 7 ? 1.284 10.696 29.208 1.00 9.54 288 ILE C C 1
ATOM 1251 O O . ILE C 1 7 ? 2.063 10.093 29.970 1.00 9.25 288 ILE C O 1
ATOM 1256 N N . ALA C 1 8 ? 1.691 11.365 28.162 1.00 8.93 289 ALA C N 1
ATOM 1257 C CA . ALA C 1 8 ? 3.113 11.370 27.797 1.00 9.12 289 ALA C CA 1
ATOM 1258 C C . ALA C 1 8 ? 3.960 12.115 28.834 1.00 9.35 289 ALA C C 1
ATOM 1259 O O . ALA C 1 8 ? 5.152 11.863 29.011 1.00 11.38 289 ALA C O 1
ATOM 1261 N N . GLY C 1 9 ? 3.382 13.089 29.546 1.00 9.80 290 GLY C N 1
ATOM 1262 C CA . GLY C 1 9 ? 4.045 13.807 30.634 1.00 11.38 290 GLY C CA 1
ATOM 1263 C C . GLY C 1 9 ? 4.405 12.790 31.699 1.00 10.04 290 GLY C C 1
ATOM 1264 O O . GLY C 1 9 ? 5.491 12.800 32.261 1.00 12.80 290 GLY C O 1
ATOM 1265 N N . CYS C 1 10 ? 3.471 11.873 31.991 1.00 9.66 291 CYS C N 1
ATOM 1266 C CA . CYS C 1 10 ? 3.659 10.864 33.034 1.00 10.41 291 CYS C CA 1
ATOM 1267 C C . CYS C 1 10 ? 4.517 9.698 32.572 1.00 10.10 291 CYS C C 1
ATOM 1268 O O . CYS C 1 10 ? 5.321 9.167 33.327 1.00 9.54 291 CYS C O 1
ATOM 1271 N N . GLU C 1 11 ? 4.345 9.281 31.319 1.00 10.09 292 GLU C N 1
ATOM 1272 C CA . GLU C 1 11 ? 5.046 8.097 30.847 1.00 10.93 292 GLU C CA 1
ATOM 1273 C C . GLU C 1 11 ? 6.492 8.433 30.422 1.00 10.62 292 GLU C C 1
ATOM 1274 O O . GLU C 1 11 ? 7.344 7.568 30.549 1.00 12.70 292 GLU C O 1
ATOM 1280 N N . ALA C 1 12 ? 6.759 9.604 29.899 1.00 11.86 293 ALA C N 1
ATOM 1281 C CA . ALA C 1 12 ? 7.945 9.956 29.141 1.00 11.85 293 ALA C CA 1
ATOM 1282 C C . ALA C 1 12 ? 8.423 11.382 29.339 1.00 12.86 293 ALA C C 1
ATOM 1283 O O . ALA C 1 12 ? 9.334 11.817 28.600 1.00 12.72 293 ALA C O 1
ATOM 1285 N N . GLY C 1 13 ? 7.878 12.123 30.306 1.00 14.63 294 GLY C N 1
ATOM 1286 C CA . GLY C 1 13 ? 8.292 13.522 30.491 1.00 15.03 294 GLY C CA 1
ATOM 1287 C C . GLY C 1 13 ? 8.042 14.381 29.266 1.00 15.79 294 GLY C C 1
ATOM 1288 O O . GLY C 1 13 ? 8.727 15.418 29.068 1.00 18.20 294 GLY C O 1
ATOM 1289 N N . GLY C 1 14 ? 7.114 14.008 28.374 1.00 14.34 295 GLY C N 1
ATOM 1290 C CA . GLY C 1 14 ? 6.836 14.837 27.205 1.00 14.96 295 GLY C CA 1
ATOM 1291 C C . GLY C 1 14 ? 7.820 14.664 26.074 1.00 13.34 295 GLY C C 1
ATOM 1292 O O . GLY C 1 14 ? 7.770 15.387 25.061 1.00 12.84 295 GLY C O 1
ATOM 1293 N N . ASN C 1 15 ? 8.728 13.684 26.186 1.00 10.90 296 ASN C N 1
ATOM 1294 C CA . ASN C 1 15 ? 9.689 13.404 25.115 1.00 10.38 296 ASN C CA 1
ATOM 1295 C C . ASN C 1 15 ? 9.174 12.276 24.244 1.00 9.82 296 ASN C C 1
ATOM 1296 O O . ASN C 1 15 ? 9.248 11.105 24.630 1.00 8.99 296 ASN C O 1
ATOM 1301 N N . TRP C 1 16 ? 8.628 12.632 23.087 1.00 9.29 297 TRP C N 1
ATOM 1302 C CA . TRP C 1 16 ? 7.997 11.595 22.285 1.00 8.86 297 TRP C CA 1
ATOM 1303 C C . TRP C 1 16 ? 8.979 10.757 21.491 1.00 8.13 297 TRP C C 1
ATOM 1304 O O . TRP C 1 16 ? 8.621 9.775 20.904 1.00 9.62 297 TRP C O 1
ATOM 1315 N N . ALA C 1 17 ? 10.250 11.128 21.550 1.00 9.93 298 ALA C N 1
ATOM 1316 C CA . ALA C 1 17 ? 11.323 10.349 20.967 1.00 10.21 298 ALA C CA 1
ATOM 1317 C C . ALA C 1 17 ? 12.104 9.541 21.993 1.00 9.70 298 ALA C C 1
ATOM 1318 O O . ALA C 1 17 ? 13.169 9.014 21.710 1.00 12.77 298 ALA C O 1
ATOM 1320 N N . ILE C 1 18 ? 11.585 9.408 23.231 1.00 9.66 299 ILE C N 1
ATOM 1321 C CA . ILE C 1 18 ? 12.331 8.753 24.296 1.00 11.10 299 ILE C CA 1
ATOM 1322 C C . ILE C 1 18 ? 12.623 7.307 23.955 1.00 11.17 299 ILE C C 1
ATOM 1323 O O . ILE C 1 18 ? 11.797 6.583 23.388 1.00 9.80 299 ILE C O 1
ATOM 1328 N N . ASN C 1 19 ? 13.849 6.887 24.287 1.00 11.05 300 ASN C N 1
ATOM 1329 C CA . ASN C 1 19 ? 14.257 5.517 24.069 1.00 10.57 300 ASN C CA 1
ATOM 1330 C C . ASN C 1 19 ? 15.378 5.274 25.078 1.00 11.44 300 ASN C C 1
ATOM 1331 O O . ASN C 1 19 ? 16.552 5.589 24.826 1.00 13.95 300 ASN C O 1
ATOM 1336 N N . THR C 1 20 ? 15.024 4.760 26.264 1.00 11.45 301 THR C N 1
ATOM 1337 C CA . THR C 1 20 ? 15.993 4.618 27.326 1.00 12.01 301 THR C CA 1
ATOM 1338 C C . THR C 1 20 ? 16.508 3.183 27.424 1.00 12.03 301 THR C C 1
ATOM 1339 O O . THR C 1 20 ? 17.278 2.827 28.327 1.00 13.10 301 THR C O 1
ATOM 1343 N N . GLY C 1 21 ? 16.167 2.324 26.479 1.00 13.83 302 GLY C N 1
ATOM 1344 C CA . GLY C 1 21 ? 16.623 0.931 26.486 1.00 14.61 302 GLY C CA 1
ATOM 1345 C C . GLY C 1 21 ? 15.836 -0.001 27.385 1.00 15.31 302 GLY C C 1
ATOM 1346 O O . GLY C 1 21 ? 16.328 -1.035 27.831 1.00 20.75 302 GLY C O 1
ATOM 1347 N N . ASN C 1 22 ? 14.580 0.319 27.710 1.00 16.70 303 ASN C N 1
ATOM 1348 C CA . ASN C 1 22 ? 13.763 -0.378 28.713 1.00 15.56 303 ASN C CA 1
ATOM 1349 C C . ASN C 1 22 ? 12.674 -1.243 28.077 1.00 15.10 303 ASN C C 1
ATOM 1350 O O . ASN C 1 22 ? 11.787 -1.684 28.807 1.00 16.99 303 ASN C O 1
ATOM 1355 N N . GLY C 1 23 ? 12.737 -1.493 26.777 1.00 14.85 304 GLY C N 1
ATOM 1356 C CA . GLY C 1 23 ? 11.754 -2.337 26.108 1.00 13.56 304 GLY C CA 1
ATOM 1357 C C . GLY C 1 23 ? 10.505 -1.589 25.657 1.00 11.76 304 GLY C C 1
ATOM 1358 O O . GLY C 1 23 ? 9.583 -2.203 25.115 1.00 14.24 304 GLY C O 1
ATOM 1359 N N . TYR C 1 24 ? 10.454 -0.303 25.899 1.00 10.94 305 TYR C N 1
ATOM 1360 C CA . TYR C 1 24 ? 9.376 0.604 25.527 1.00 10.45 305 TYR C CA 1
ATOM 1361 C C . TYR C 1 24 ? 9.915 1.823 24.799 1.00 8.99 305 TYR C C 1
ATOM 1362 O O . TYR C 1 24 ? 11.070 2.227 24.959 1.00 11.46 305 TYR C O 1
ATOM 1371 N N . TYR C 1 25 ? 9.080 2.428 23.947 1.00 8.52 306 TYR C N 1
ATOM 1372 C CA . TYR C 1 25 ? 9.532 3.429 23.021 1.00 7.86 306 TYR C CA 1
ATOM 1373 C C . TYR C 1 25 ? 8.544 4.576 22.911 1.00 7.86 306 TYR C C 1
ATOM 1374 O O . TYR C 1 25 ? 7.321 4.370 22.770 1.00 9.17 306 TYR C O 1
ATOM 1383 N N . GLY C 1 26 ? 9.050 5.801 22.876 1.00 7.33 307 GLY C N 1
ATOM 1384 C CA . GLY C 1 26 ? 8.241 6.957 22.524 1.00 8.10 307 GLY C CA 1
ATOM 1385 C C . GLY C 1 26 ? 7.393 7.503 23.648 1.00 7.39 307 GLY C C 1
ATOM 1386 O O . GLY C 1 26 ? 7.456 7.008 24.809 1.00 9.46 307 GLY C O 1
ATOM 1387 N N . GLY C 1 27 ? 6.605 8.510 23.345 1.00 7.19 308 GLY C N 1
ATOM 1388 C CA . GLY C 1 27 ? 5.933 9.302 24.343 1.00 8.17 308 GLY C CA 1
ATOM 1389 C C . GLY C 1 27 ? 4.904 8.581 25.180 1.00 9.10 308 GLY C C 1
ATOM 1390 O O . GLY C 1 27 ? 4.597 9.042 26.279 1.00 9.16 308 GLY C O 1
ATOM 1391 N N . VAL C 1 28 ? 4.333 7.501 24.624 1.00 7.84 309 VAL C N 1
ATOM 1392 C CA . VAL C 1 28 ? 3.362 6.732 25.398 1.00 8.74 309 VAL C CA 1
ATOM 1393 C C . VAL C 1 28 ? 3.904 5.323 25.633 1.00 8.19 309 VAL C C 1
ATOM 1394 O O . VAL C 1 28 ? 3.194 4.430 26.063 1.00 9.87 309 VAL C O 1
ATOM 1398 N N . GLN C 1 29 ? 5.220 5.132 25.465 1.00 8.82 310 GLN C N 1
ATOM 1399 C CA . GLN C 1 29 ? 5.925 3.933 25.914 1.00 9.06 310 GLN C CA 1
ATOM 1400 C C . GLN C 1 29 ? 5.318 2.650 25.368 1.00 9.45 310 GLN C C 1
ATOM 1401 O O . GLN C 1 29 ? 5.198 1.644 26.035 1.00 10.72 310 GLN C O 1
ATOM 1407 N N . PHE C 1 30 ? 4.989 2.657 24.070 1.00 8.68 311 PHE C N 1
ATOM 1408 C CA . PHE C 1 30 ? 4.630 1.410 23.423 1.00 9.34 311 PHE C CA 1
ATOM 1409 C C . PHE C 1 30 ? 5.722 0.337 23.527 1.00 9.34 311 PHE C C 1
ATOM 1410 O O . PHE C 1 30 ? 6.938 0.657 23.430 1.00 10.53 311 PHE C O 1
ATOM 1418 N N . ASP C 1 31 ? 5.334 -0.927 23.693 1.00 10.00 312 ASP C N 1
ATOM 1419 C CA . ASP C 1 31 ? 6.278 -1.985 23.303 1.00 11.29 312 ASP C CA 1
ATOM 1420 C C . ASP C 1 31 ? 6.166 -2.234 21.799 1.00 9.90 312 ASP C C 1
ATOM 1421 O O . ASP C 1 31 ? 5.280 -1.753 21.095 1.00 12.75 312 ASP C O 1
ATOM 1426 N N . GLN C 1 32 ? 7.127 -3.025 21.270 1.00 10.37 313 GLN C N 1
ATOM 1427 C CA . GLN C 1 32 ? 7.133 -3.205 19.824 1.00 11.61 313 GLN C CA 1
ATOM 1428 C C . GLN C 1 32 ? 5.925 -3.985 19.332 1.00 11.79 313 GLN C C 1
ATOM 1429 O O . GLN C 1 32 ? 5.421 -3.656 18.263 1.00 11.96 313 GLN C O 1
ATOM 1435 N N . GLY C 1 33 ? 5.543 -5.037 20.059 1.00 11.93 314 GLY C N 1
ATOM 1436 C CA . GLY C 1 33 ? 4.387 -5.797 19.593 1.00 12.27 314 GLY C CA 1
ATOM 1437 C C . GLY C 1 33 ? 3.154 -4.951 19.391 1.00 12.89 314 GLY C C 1
ATOM 1438 O O . GLY C 1 33 ? 2.463 -5.079 18.372 1.00 13.06 314 GLY C O 1
ATOM 1439 N N . THR C 1 34 ? 2.835 -4.089 20.361 1.00 10.34 315 THR C N 1
ATOM 1440 C CA . THR C 1 34 ? 1.644 -3.272 20.266 1.00 11.23 315 THR C CA 1
ATOM 1441 C C . THR C 1 34 ? 1.755 -2.284 19.141 1.00 11.33 315 THR C C 1
ATOM 1442 O O . THR C 1 34 ? 0.801 -2.043 18.396 1.00 11.86 315 THR C O 1
ATOM 1446 N N . TRP C 1 35 ? 2.935 -1.660 18.999 1.00 10.23 316 TRP C N 1
ATOM 1447 C CA . TRP C 1 35 ? 3.120 -0.725 17.905 1.00 9.65 316 TRP C CA 1
ATOM 1448 C C . TRP C 1 35 ? 2.805 -1.386 16.568 1.00 11.79 316 TRP C C 1
ATOM 1449 O O . TRP C 1 35 ? 2.095 -0.872 15.698 1.00 11.22 316 TRP C O 1
ATOM 1460 N N . GLU C 1 36 ? 3.310 -2.601 16.339 1.00 12.93 317 GLU C N 1
ATOM 1461 C CA . GLU C 1 36 ? 3.093 -3.303 15.074 1.00 12.85 317 GLU C CA 1
ATOM 1462 C C . GLU C 1 36 ? 1.662 -3.776 14.915 1.00 13.74 317 GLU C C 1
ATOM 1463 O O . GLU C 1 36 ? 1.091 -3.694 13.815 1.00 13.91 317 GLU C O 1
ATOM 1469 N N . ALA C 1 37 ? 1.041 -4.295 15.944 1.00 13.06 318 ALA C N 1
ATOM 1470 C CA . ALA C 1 37 ? -0.302 -4.847 15.869 1.00 14.76 318 ALA C CA 1
ATOM 1471 C C . ALA C 1 37 ? -1.304 -3.766 15.515 1.00 13.25 318 ALA C C 1
ATOM 1472 O O . ALA C 1 37 ? -2.312 -4.138 14.921 1.00 17.81 318 ALA C O 1
ATOM 1474 N N . ASN C 1 38 ? -1.048 -2.520 15.870 1.00 12.11 319 ASN C N 1
ATOM 1475 C CA . ASN C 1 38 ? -2.076 -1.467 15.725 1.00 12.24 319 ASN C CA 1
ATOM 1476 C C . ASN C 1 38 ? -1.724 -0.549 14.568 1.00 13.05 319 ASN C C 1
ATOM 1477 O O . ASN C 1 38 ? -2.246 0.567 14.449 1.00 13.21 319 ASN C O 1
ATOM 1482 N N . GLY C 1 39 ? -0.820 -0.987 13.673 1.00 12.52 320 GLY C N 1
ATOM 1483 C CA . GLY C 1 39 ? -0.615 -0.260 12.421 1.00 13.20 320 GLY C CA 1
ATOM 1484 C C . GLY C 1 39 ? 0.604 0.620 12.405 1.00 12.76 320 GLY C C 1
ATOM 1485 O O . GLY C 1 39 ? 0.840 1.329 11.421 1.00 13.19 320 GLY C O 1
ATOM 1486 N N . GLY C 1 40 ? 1.385 0.646 13.486 1.00 11.50 321 GLY C N 1
ATOM 1487 C CA . GLY C 1 40 ? 2.480 1.587 13.530 1.00 10.99 321 GLY C CA 1
ATOM 1488 C C . GLY C 1 40 ? 3.579 1.477 12.497 1.00 11.17 321 GLY C C 1
ATOM 1489 O O . GLY C 1 40 ? 4.217 2.499 12.165 1.00 10.39 321 GLY C O 1
ATOM 1490 N N . LEU C 1 41 ? 3.840 0.308 11.917 1.00 11.69 322 LEU C N 1
ATOM 1491 C CA . LEU C 1 41 ? 4.907 0.235 10.914 1.00 11.57 322 LEU C CA 1
ATOM 1492 C C . LEU C 1 41 ? 4.666 1.120 9.702 1.00 10.44 322 LEU C C 1
ATOM 1493 O O . LEU C 1 41 ? 5.612 1.457 8.994 1.00 11.28 322 LEU C O 1
ATOM 1498 N N . ARG C 1 42 ? 3.408 1.479 9.416 1.00 11.30 323 ARG C N 1
ATOM 1499 C CA . ARG C 1 42 ? 3.122 2.394 8.320 1.00 11.81 323 ARG C CA 1
ATOM 1500 C C . ARG C 1 42 ? 3.757 3.749 8.547 1.00 9.77 323 ARG C C 1
ATOM 1501 O O . ARG C 1 42 ? 4.047 4.452 7.570 1.00 11.19 323 ARG C O 1
ATOM 1509 N N . TYR C 1 43 ? 3.969 4.098 9.815 1.00 8.60 324 TYR C N 1
ATOM 1510 C CA . TYR C 1 43 ? 4.488 5.431 10.158 1.00 9.73 324 TYR C CA 1
ATOM 1511 C C . TYR C 1 43 ? 5.977 5.396 10.421 1.00 9.97 324 TYR C C 1
ATOM 1512 O O . TYR C 1 43 ? 6.676 6.311 10.015 1.00 10.02 324 TYR C O 1
ATOM 1521 N N . ALA C 1 44 ? 6.499 4.366 11.128 1.00 10.59 325 ALA C N 1
ATOM 1522 C CA . ALA C 1 44 ? 7.923 4.356 11.449 1.00 9.94 325 ALA C CA 1
ATOM 1523 C C . ALA C 1 44 ? 8.267 2.979 12.005 1.00 9.55 325 ALA C C 1
ATOM 1524 O O . ALA C 1 44 ? 7.360 2.254 12.410 1.00 10.32 325 ALA C O 1
ATOM 1526 N N . PRO C 1 45 ? 9.528 2.570 12.031 1.00 10.08 326 PRO C N 1
ATOM 1527 C CA . PRO C 1 45 ? 9.862 1.217 12.478 1.00 10.65 326 PRO C CA 1
ATOM 1528 C C . PRO C 1 45 ? 9.530 0.936 13.945 1.00 10.31 326 PRO C C 1
ATOM 1529 O O . PRO C 1 45 ? 9.339 -0.220 14.312 1.00 11.41 326 PRO C O 1
ATOM 1533 N N . ARG C 1 46 ? 9.470 1.965 14.757 1.00 10.49 327 ARG C N 1
ATOM 1534 C CA . ARG C 1 46 ? 9.215 1.910 16.178 1.00 10.09 327 ARG C CA 1
ATOM 1535 C C . ARG C 1 46 ? 8.552 3.207 16.590 1.00 8.99 327 ARG C C 1
ATOM 1536 O O . ARG C 1 46 ? 8.669 4.210 15.896 1.00 9.16 327 ARG C O 1
ATOM 1544 N N . ALA C 1 47 ? 7.856 3.153 17.732 1.00 9.14 328 ALA C N 1
ATOM 1545 C CA . ALA C 1 47 ? 7.081 4.348 18.145 1.00 8.54 328 ALA C CA 1
ATOM 1546 C C . ALA C 1 47 ? 7.934 5.591 18.338 1.00 8.24 328 ALA C C 1
ATOM 1547 O O . ALA C 1 47 ? 7.498 6.690 17.955 1.00 8.65 328 ALA C O 1
ATOM 1549 N N . ASP C 1 48 ? 9.119 5.442 18.931 1.00 9.41 329 ASP C N 1
ATOM 1550 C CA . ASP C 1 48 ? 9.971 6.595 19.163 1.00 9.61 329 ASP C CA 1
ATOM 1551 C C . ASP C 1 48 ? 10.472 7.237 17.873 1.00 10.01 329 ASP C C 1
ATOM 1552 O O . ASP C 1 48 ? 10.959 8.379 17.914 1.00 10.59 329 ASP C O 1
ATOM 1557 N N . LEU C 1 49 ? 10.361 6.517 16.764 1.00 9.45 330 LEU C N 1
ATOM 1558 C CA . LEU C 1 49 ? 10.835 7.062 15.458 1.00 10.51 330 LEU C CA 1
ATOM 1559 C C . LEU C 1 49 ? 9.718 7.716 14.672 1.00 8.65 330 LEU C C 1
ATOM 1560 O O . LEU C 1 49 ? 9.941 8.232 13.585 1.00 12.02 330 LEU C O 1
ATOM 1565 N N . ALA C 1 50 ? 8.511 7.753 15.221 1.00 7.97 331 ALA C N 1
ATOM 1566 C CA . ALA C 1 50 ? 7.311 8.355 14.621 1.00 8.77 331 ALA C CA 1
ATOM 1567 C C .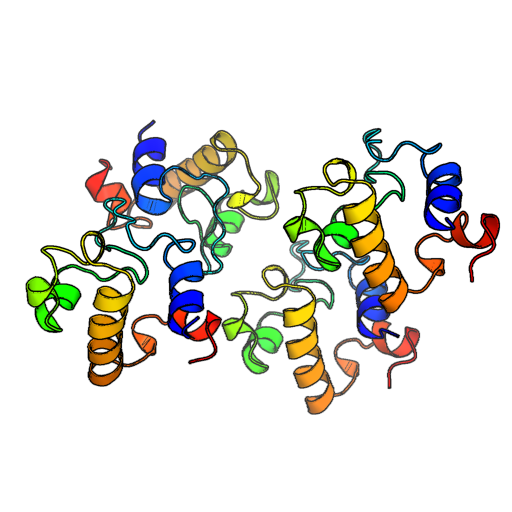 ALA C 1 50 ? 7.043 9.702 15.247 1.00 7.25 331 ALA C C 1
ATOM 1568 O O . ALA C 1 50 ? 7.505 9.990 16.377 1.00 8.90 331 ALA C O 1
ATOM 1570 N N . THR C 1 51 ? 6.275 10.540 14.566 1.00 7.79 332 THR C N 1
ATOM 1571 C CA . THR C 1 51 ? 5.938 11.819 15.180 1.00 8.33 332 THR C CA 1
ATOM 1572 C C . THR C 1 51 ? 4.956 11.610 16.340 1.00 8.06 332 THR C C 1
ATOM 1573 O O . THR C 1 51 ? 4.329 10.565 16.468 1.00 8.29 332 THR C O 1
ATOM 1577 N N . ARG C 1 52 ? 4.832 12.626 17.166 1.00 7.54 333 ARG C N 1
ATOM 1578 C CA . ARG C 1 52 ? 3.809 12.645 18.211 1.00 7.66 333 ARG C CA 1
ATOM 1579 C C . ARG C 1 52 ? 2.451 12.257 17.647 1.00 8.32 333 ARG C C 1
ATOM 1580 O O . ARG C 1 52 ? 1.743 11.444 18.202 1.00 7.09 333 ARG C O 1
ATOM 1588 N N . GLU C 1 53 ? 2.091 12.896 16.531 1.00 7.49 334 GLU C N 1
ATOM 1589 C CA . GLU C 1 53 ? 0.731 12.704 15.969 1.00 7.56 334 GLU C CA 1
ATOM 1590 C C . GLU C 1 53 ? 0.580 11.288 15.451 1.00 6.48 334 GLU C C 1
ATOM 1591 O O . GLU C 1 53 ? -0.526 10.690 15.569 1.00 7.89 334 GLU C O 1
ATOM 1597 N N . GLU C 1 54 ? 1.585 10.741 14.801 1.00 7.47 335 GLU C N 1
ATOM 1598 C CA . GLU C 1 54 ? 1.512 9.322 14.398 1.00 7.92 335 GLU C CA 1
ATOM 1599 C C . GLU C 1 54 ? 1.368 8.396 15.586 1.00 7.55 335 GLU C C 1
ATOM 1600 O O . GLU C 1 54 ? 0.592 7.443 15.568 1.00 7.25 335 GLU C O 1
ATOM 1606 N N . GLN C 1 55 ? 2.185 8.646 16.644 1.00 6.93 336 GLN C N 1
ATOM 1607 C CA . GLN C 1 55 ? 2.064 7.843 17.861 1.00 7.52 336 GLN C CA 1
ATOM 1608 C C . GLN C 1 55 ? 0.656 7.928 18.439 1.00 6.50 336 GLN C C 1
ATOM 1609 O O . GLN C 1 55 ? 0.126 6.894 18.881 1.00 7.28 336 GLN C O 1
ATOM 1615 N N . ILE C 1 56 ? 0.081 9.140 18.470 1.00 6.74 337 ILE C N 1
ATOM 1616 C CA . ILE C 1 56 ? -1.290 9.279 19.007 1.00 7.69 337 ILE C CA 1
ATOM 1617 C C . ILE C 1 56 ? -2.304 8.575 18.111 1.00 7.32 337 ILE C C 1
ATOM 1618 O O . ILE C 1 56 ? -3.233 7.976 18.647 1.00 8.63 337 ILE C O 1
ATOM 1623 N N . ALA C 1 57 ? -2.154 8.613 16.801 1.00 8.34 338 ALA C N 1
ATOM 1624 C CA . ALA C 1 57 ? -3.096 7.836 15.955 1.00 8.06 338 ALA C CA 1
ATOM 1625 C C . ALA C 1 57 ? -3.080 6.364 16.313 1.00 7.96 338 ALA C C 1
ATOM 1626 O O . ALA C 1 57 ? -4.125 5.708 16.419 1.00 8.25 338 ALA C O 1
ATOM 1628 N N . VAL C 1 58 ? -1.870 5.809 16.464 1.00 7.82 339 VAL C N 1
ATOM 1629 C CA . VAL C 1 58 ? -1.780 4.393 16.813 1.00 8.21 339 VAL C CA 1
ATOM 1630 C C . VAL C 1 58 ? -2.269 4.166 18.239 1.00 8.19 339 VAL C C 1
ATOM 1631 O O . VAL C 1 58 ? -2.923 3.177 18.529 1.00 8.87 339 VAL C O 1
ATOM 1635 N N . ALA C 1 59 ? -2.001 5.108 19.164 1.00 8.40 340 ALA C N 1
ATOM 1636 C CA . ALA C 1 59 ? -2.493 4.969 20.529 1.00 8.04 340 ALA C CA 1
ATOM 1637 C C . ALA C 1 59 ? -4.021 5.040 20.618 1.00 8.04 340 ALA C C 1
ATOM 1638 O O . ALA C 1 59 ? -4.612 4.352 21.448 1.00 8.80 340 ALA C O 1
ATOM 1640 N N . GLU C 1 60 ? -4.679 5.849 19.773 1.00 8.06 341 GLU C N 1
ATOM 1641 C CA . GLU C 1 60 ? -6.129 5.876 19.730 1.00 8.11 341 GLU C CA 1
ATOM 1642 C C . GLU C 1 60 ? -6.659 4.528 19.275 1.00 8.58 341 GLU C C 1
ATOM 1643 O O . GLU C 1 60 ? -7.570 4.000 19.905 1.00 9.19 341 GLU C O 1
ATOM 1649 N N . VAL C 1 61 ? -6.105 3.964 18.224 1.00 9.18 342 VAL C N 1
ATOM 1650 C CA . VAL C 1 61 ? -6.528 2.628 17.792 1.00 9.55 342 VAL C CA 1
ATOM 1651 C C . VAL C 1 61 ? -6.322 1.625 18.922 1.00 9.02 342 VAL C C 1
ATOM 1652 O O . VAL C 1 61 ? -7.170 0.763 19.224 1.00 10.50 342 VAL C O 1
ATOM 1656 N N . THR C 1 62 ? -5.180 1.686 19.595 1.00 8.97 343 THR C N 1
ATOM 1657 C CA . THR C 1 62 ? -4.864 0.764 20.694 1.00 10.68 343 THR C CA 1
ATOM 1658 C C . THR C 1 62 ? -5.890 0.899 21.808 1.00 10.35 343 THR C C 1
ATOM 1659 O O . THR C 1 62 ? -6.405 -0.092 22.325 1.00 12.93 343 THR C O 1
ATOM 1663 N N . ARG C 1 63 ? -6.185 2.132 22.247 1.00 10.22 344 ARG C N 1
ATOM 1664 C CA . ARG C 1 63 ? -7.137 2.431 23.319 1.00 11.94 344 ARG C CA 1
ATOM 1665 C C . ARG C 1 63 ? -8.544 1.959 22.972 1.00 11.43 344 ARG C C 1
ATOM 1666 O O . ARG C 1 63 ? -9.258 1.471 23.825 1.00 12.16 344 ARG C O 1
ATOM 1674 N N . LEU C 1 64 ? -8.967 2.103 21.722 1.00 9.85 345 LEU C N 1
ATOM 1675 C CA . LEU C 1 64 ? -10.306 1.687 21.327 1.00 9.74 345 LEU C CA 1
ATOM 1676 C C . LEU C 1 64 ? -10.383 0.177 21.376 1.00 11.60 345 LEU C C 1
ATOM 1677 O O . LEU C 1 64 ? -11.419 -0.417 21.695 1.00 15.02 345 LEU C O 1
ATOM 1682 N N . ARG C 1 65 ? -9.273 -0.506 21.067 1.00 12.44 346 ARG C N 1
ATOM 1683 C CA . ARG C 1 65 ? -9.317 -1.963 21.097 1.00 12.48 346 ARG C CA 1
ATOM 1684 C C . ARG C 1 65 ? -9.199 -2.496 22.515 1.00 15.89 346 ARG C C 1
ATOM 1685 O O . ARG C 1 65 ? -9.955 -3.406 22.845 1.00 21.85 346 ARG C O 1
ATOM 1693 N N . GLN C 1 66 ? -8.292 -1.980 23.317 1.00 13.63 347 GLN C N 1
ATOM 1694 C CA . GLN C 1 66 ? -7.978 -2.673 24.567 1.00 18.93 347 GLN C CA 1
ATOM 1695 C C . GLN C 1 66 ? -8.249 -1.772 25.750 1.00 17.35 347 GLN C C 1
ATOM 1696 O O . GLN C 1 66 ? -8.016 -2.208 26.893 1.00 20.78 347 GLN C O 1
ATOM 1702 N N . GLY C 1 67 ? -8.686 -0.530 25.589 1.00 15.88 348 GLY C N 1
ATOM 1703 C CA . GLY C 1 67 ? -8.918 0.277 26.784 1.00 14.51 348 GLY C CA 1
ATOM 1704 C C . GLY C 1 67 ? -7.661 1.018 27.215 1.00 13.43 348 GLY C C 1
ATOM 1705 O O . GLY C 1 67 ? -6.582 0.924 26.627 1.00 17.70 348 GLY C O 1
ATOM 1706 N N . TRP C 1 68 ? -7.827 1.776 28.279 1.00 15.65 349 TRP C N 1
ATOM 1707 C CA . TRP C 1 68 ? -6.735 2.557 28.849 1.00 16.48 349 TRP C CA 1
ATOM 1708 C C . TRP C 1 68 ? -5.739 1.762 29.670 1.00 18.54 349 TRP C C 1
ATOM 1709 O O . TRP C 1 68 ? -4.724 2.301 30.122 1.00 16.72 349 TRP C O 1
ATOM 1720 N N . GLY C 1 69 ? -5.966 0.464 29.838 1.00 28.52 350 GLY C N 1
ATOM 1721 C CA . GLY C 1 69 ? -5.084 -0.301 30.706 1.00 28.52 350 GLY C CA 1
ATOM 1722 C C . GLY C 1 69 ? -3.695 -0.511 30.133 1.00 30.59 350 GLY C C 1
ATOM 1723 O O . GLY C 1 69 ? -2.833 -1.054 30.833 1.00 30.19 350 GLY C O 1
ATOM 1724 N N . ALA C 1 70 ? -3.471 -0.104 28.881 1.00 29.61 351 ALA C N 1
ATOM 1725 C CA . ALA C 1 70 ? -2.134 -0.049 28.316 1.00 29.47 351 ALA C CA 1
ATOM 1726 C C . ALA C 1 70 ? -1.275 0.980 29.059 1.00 22.32 351 ALA C C 1
ATOM 1727 O O . ALA C 1 70 ? -0.040 0.896 29.027 1.00 23.74 351 ALA C O 1
ATOM 1729 N N . TRP C 1 71 ? -1.951 1.919 29.737 1.00 14.52 352 TRP C N 1
ATOM 1730 C CA . TRP C 1 71 ? -1.276 2.950 30.514 1.00 11.70 352 TRP C CA 1
ATOM 1731 C C . TRP C 1 71 ? -1.904 2.928 31.895 1.00 12.31 352 TRP C C 1
ATOM 1732 O O . TRP C 1 71 ? -2.701 3.809 32.249 1.00 13.72 352 TRP C O 1
ATOM 1743 N N . PRO C 1 72 ? -1.610 1.859 32.646 1.00 14.06 353 PRO C N 1
ATOM 1744 C CA . PRO C 1 72 ? -2.446 1.522 33.836 1.00 15.45 353 PRO C CA 1
ATOM 1745 C C . PRO C 1 72 ? -2.321 2.513 34.980 1.00 15.85 353 PRO C C 1
ATOM 1746 O O . PRO C 1 72 ? -3.227 2.537 35.843 1.00 22.24 353 PRO C O 1
ATOM 1750 N N . VAL C 1 73 ? -1.288 3.313 35.020 1.00 11.23 354 VAL C N 1
ATOM 1751 C CA . VAL C 1 73 ? -1.151 4.422 35.965 1.00 10.03 354 VAL C CA 1
ATOM 1752 C C . VAL C 1 73 ? -1.411 5.747 35.279 1.00 10.71 354 VAL C C 1
ATOM 1753 O O . VAL C 1 73 ? -2.223 6.567 35.737 1.00 12.01 354 VAL C O 1
ATOM 1757 N N . CYS C 1 74 ? -0.712 6.017 34.170 1.00 9.73 355 CYS C N 1
ATOM 1758 C CA . CYS C 1 74 ? -0.751 7.377 33.665 1.00 9.81 355 CYS C CA 1
ATOM 1759 C C . CYS C 1 74 ? -2.080 7.796 33.047 1.00 10.37 355 CYS C C 1
ATOM 1760 O O . CYS C 1 74 ? -2.502 8.951 33.136 1.00 11.83 355 CYS C O 1
ATOM 1763 N N . ALA C 1 75 ? -2.806 6.888 32.394 1.00 9.97 356 ALA C N 1
ATOM 1764 C CA . ALA C 1 75 ? -4.120 7.260 31.847 1.00 10.05 356 ALA C CA 1
ATOM 1765 C C . ALA C 1 75 ? -5.089 7.564 32.970 1.00 10.60 356 ALA C C 1
ATOM 1766 O O . ALA C 1 75 ? -5.787 8.563 32.931 1.00 13.59 356 ALA C O 1
ATOM 1768 N N . ALA C 1 76 ? -5.156 6.680 33.970 1.00 11.83 357 ALA C N 1
ATOM 1769 C CA . ALA C 1 76 ? -6.085 6.888 35.065 1.00 13.12 357 ALA C CA 1
ATOM 1770 C C . ALA C 1 76 ? -5.788 8.201 35.769 1.00 12.22 357 ALA C C 1
ATOM 1771 O O . ALA C 1 76 ? -6.674 8.958 36.153 1.00 15.47 357 ALA C O 1
ATOM 1773 N N . ARG C 1 77 ? -4.515 8.499 35.984 1.00 13.12 358 ARG C N 1
ATOM 1774 C CA . ARG C 1 77 ? -4.120 9.696 36.728 1.00 15.69 358 ARG C CA 1
ATOM 1775 C C . ARG C 1 77 ? -4.395 10.953 35.911 1.00 16.64 358 ARG C C 1
ATOM 1776 O O . ARG C 1 77 ? -4.515 12.055 36.431 1.00 20.57 358 ARG C O 1
ATOM 1784 N N . ALA C 1 78 ? -4.496 10.812 34.596 1.00 14.48 359 ALA C N 1
ATOM 1785 C CA . ALA C 1 78 ? -4.817 11.893 33.697 1.00 17.09 359 ALA C CA 1
ATOM 1786 C C . ALA C 1 78 ? -6.345 12.079 33.597 1.00 21.32 359 ALA C C 1
ATOM 1787 O O . ALA C 1 78 ? -6.745 13.083 33.013 1.00 28.01 359 ALA C O 1
ATOM 1789 N N . GLY C 1 79 ? -7.065 11.108 34.149 1.00 23.23 360 GLY C N 1
ATOM 1790 C CA . GLY C 1 79 ? -8.513 11.112 34.293 1.00 27.83 360 GLY C CA 1
ATOM 1791 C C . GLY C 1 79 ? -9.146 10.389 33.112 1.00 26.59 360 GLY C C 1
ATOM 1792 O O . GLY C 1 79 ? -10.333 10.572 32.930 1.00 33.25 360 GLY C O 1
ATOM 1793 N N . ALA C 1 80 ? -8.419 9.606 32.344 1.00 28.01 361 ALA C N 1
ATOM 1794 C CA . ALA C 1 80 ? -8.676 9.019 31.051 1.00 45.67 361 ALA C CA 1
ATOM 1795 C C . ALA C 1 80 ? -10.148 8.646 30.902 1.00 53.22 361 ALA C C 1
ATOM 1796 O O . ALA C 1 80 ? -10.655 8.343 31.981 1.00 65.88 361 ALA C O 1
ATOM 1798 N N . ARG C 1 81 ? -10.635 8.653 29.685 1.00 59.08 362 ARG C N 1
ATOM 1799 C CA . ARG C 1 81 ? -11.974 8.678 29.150 1.00 64.36 362 ARG C CA 1
ATOM 1800 C C . ARG C 1 81 ? -12.300 7.539 28.201 1.00 63.19 362 ARG C C 1
ATOM 1801 O O . ARG C 1 81 ? -12.637 6.404 28.539 1.00 62.85 362 ARG C O 1
ATOM 1805 N N . SER D 1 2 ? 1.715 41.855 23.885 1.00 28.81 283 SER D N 1
ATOM 1806 C CA . SER D 1 2 ? 1.300 40.468 23.747 1.00 24.15 283 SER D CA 1
ATOM 1807 C C . SER D 1 2 ? 1.595 39.682 25.010 1.00 23.28 283 SER D C 1
ATOM 1808 O O . SER D 1 2 ? 2.610 39.861 25.669 1.00 21.15 283 SER D O 1
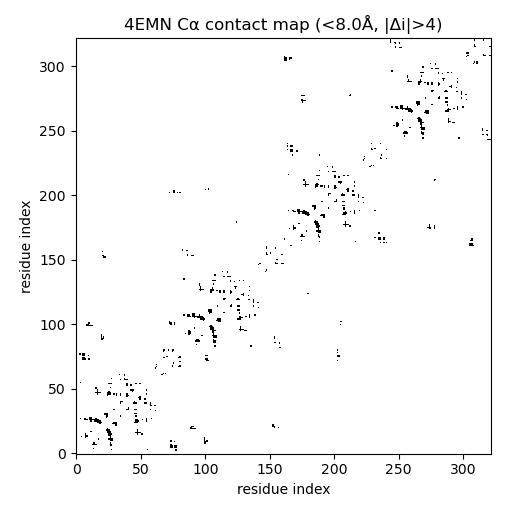ATOM 1811 N N . ILE D 1 3 ? 0.729 38.742 25.349 1.00 19.07 284 ILE D N 1
ATOM 1812 C CA . ILE D 1 3 ? 0.955 37.808 26.429 1.00 19.53 284 ILE D CA 1
ATOM 1813 C C . ILE D 1 3 ? 2.258 37.052 26.264 1.00 15.67 284 ILE D C 1
ATOM 1814 O O . ILE D 1 3 ? 2.934 36.782 27.274 1.00 14.22 284 ILE D O 1
ATOM 1819 N N . TRP D 1 4 ? 2.636 36.737 25.000 1.00 12.81 285 TRP D N 1
ATOM 1820 C CA . TRP D 1 4 ? 3.874 35.968 24.894 1.00 13.82 285 TRP D CA 1
ATOM 1821 C C . TRP D 1 4 ? 5.093 36.788 25.229 1.00 12.24 285 TRP D C 1
ATOM 1822 O O . TRP D 1 4 ? 6.062 36.215 25.725 1.00 14.17 285 TRP D O 1
ATOM 1833 N N . ASP D 1 5 ? 5.056 38.095 24.983 1.00 15.93 286 ASP D N 1
ATOM 1834 C CA . ASP D 1 5 ? 6.186 38.943 25.387 1.00 19.40 286 ASP D CA 1
ATOM 1835 C C . ASP D 1 5 ? 6.252 39.012 26.906 1.00 16.49 286 ASP D C 1
ATOM 1836 O O . ASP D 1 5 ? 7.370 39.075 27.433 1.00 15.22 286 ASP D O 1
ATOM 1841 N N . ALA D 1 6 ? 5.091 38.969 27.580 1.00 13.73 287 ALA D N 1
ATOM 1842 C CA . ALA D 1 6 ? 5.051 38.999 29.046 1.00 15.21 287 ALA D CA 1
ATOM 1843 C C . ALA D 1 6 ? 5.668 37.703 29.542 1.00 14.28 287 ALA D C 1
ATOM 1844 O O . ALA D 1 6 ? 6.485 37.652 30.447 1.00 15.35 287 ALA D O 1
ATOM 1846 N N . ILE D 1 7 ? 5.289 36.593 28.926 1.00 12.71 288 ILE D N 1
ATOM 1847 C CA . ILE D 1 7 ? 5.808 35.315 29.373 1.00 12.06 288 ILE D CA 1
ATOM 1848 C C . ILE D 1 7 ? 7.317 35.228 29.063 1.00 11.63 288 ILE D C 1
ATOM 1849 O O . ILE D 1 7 ? 8.080 34.786 29.910 1.00 12.95 288 ILE D O 1
ATOM 1854 N N . ALA D 1 8 ? 7.756 35.668 27.915 1.00 11.69 289 ALA D N 1
ATOM 1855 C CA . ALA D 1 8 ? 9.195 35.628 27.618 1.00 12.57 289 ALA D CA 1
ATOM 1856 C C . ALA D 1 8 ? 9.929 36.594 28.524 1.00 14.06 289 ALA D C 1
ATOM 1857 O O . ALA D 1 8 ? 11.088 36.329 28.835 1.00 15.53 289 ALA D O 1
ATOM 1859 N N . GLY D 1 9 ? 9.329 37.686 28.989 1.00 13.83 290 GLY D N 1
ATOM 1860 C CA . GLY D 1 9 ? 9.971 38.549 29.950 1.00 15.68 290 GLY D CA 1
ATOM 1861 C C . GLY D 1 9 ? 10.297 37.779 31.218 1.00 14.88 290 GLY D C 1
ATOM 1862 O O . GLY D 1 9 ? 11.364 37.947 31.773 1.00 16.99 290 GLY D O 1
ATOM 1863 N N . CYS D 1 10 ? 9.386 36.936 31.684 1.00 14.73 291 CYS D N 1
ATOM 1864 C CA . CYS D 1 10 ? 9.548 36.177 32.922 1.00 14.43 291 CYS D CA 1
ATOM 1865 C C . CYS D 1 10 ? 10.429 34.960 32.694 1.00 14.11 291 CYS D C 1
ATOM 1866 O O . CYS D 1 10 ? 11.267 34.622 33.539 1.00 14.19 291 CYS D O 1
ATOM 1869 N N . GLU D 1 11 ? 10.281 34.287 31.532 1.00 12.59 292 GLU D N 1
ATOM 1870 C CA . GLU D 1 11 ? 11.022 33.069 31.295 1.00 11.70 292 GLU D CA 1
ATOM 1871 C C . GLU D 1 11 ? 12.471 33.300 30.890 1.00 13.74 292 GLU D C 1
ATOM 1872 O O . GLU D 1 11 ? 13.323 32.502 31.260 1.00 14.03 292 GLU D O 1
ATOM 1878 N N . ALA D 1 12 ? 12.733 34.372 30.160 1.00 13.77 293 ALA D N 1
ATOM 1879 C CA . ALA D 1 12 ? 13.961 34.548 29.409 1.00 15.17 293 ALA D CA 1
ATOM 1880 C C . ALA D 1 12 ? 14.456 35.972 29.380 1.00 15.24 293 ALA D C 1
ATOM 1881 O O . ALA D 1 12 ? 15.328 36.222 28.579 1.00 14.99 293 ALA D O 1
ATOM 1883 N N . GLY D 1 13 ? 13.902 36.836 30.216 1.00 17.88 294 GLY D N 1
ATOM 1884 C CA . GLY D 1 13 ? 14.270 38.228 30.210 1.00 23.59 294 GLY D CA 1
ATOM 1885 C C . GLY D 1 13 ? 13.967 38.879 28.885 1.00 19.50 294 GLY D C 1
ATOM 1886 O O . GLY D 1 13 ? 14.645 39.857 28.554 1.00 22.74 294 GLY D O 1
ATOM 1887 N N . GLY D 1 14 ? 13.001 38.357 28.120 1.00 21.76 295 GLY D N 1
ATOM 1888 C CA . GLY D 1 14 ? 12.707 38.969 26.829 1.00 22.70 295 GLY D CA 1
ATOM 1889 C C . GLY D 1 14 ? 13.605 38.550 25.682 1.00 19.37 295 GLY D C 1
ATOM 1890 O O . GLY D 1 14 ? 13.465 39.023 24.546 1.00 20.70 295 GLY D O 1
ATOM 1891 N N . ASN D 1 15 ? 14.530 37.628 25.957 1.00 16.44 296 ASN D N 1
ATOM 1892 C CA . ASN D 1 15 ? 15.483 37.267 24.905 1.00 14.89 296 ASN D CA 1
ATOM 1893 C C . ASN D 1 15 ? 15.068 36.018 24.129 1.00 13.17 296 ASN D C 1
ATOM 1894 O O . ASN D 1 15 ? 15.229 34.883 24.610 1.00 13.23 296 ASN D O 1
ATOM 1899 N N . TRP D 1 16 ? 14.553 36.173 22.909 1.00 13.60 297 TRP D N 1
ATOM 1900 C CA . TRP D 1 16 ? 13.978 35.059 22.177 1.00 14.11 297 TRP D CA 1
ATOM 1901 C C . TRP D 1 16 ? 15.068 34.148 21.655 1.00 13.64 297 TRP D C 1
ATOM 1902 O O . TRP D 1 16 ? 14.748 33.018 21.272 1.00 13.80 297 TRP D O 1
ATOM 1913 N N . ALA D 1 17 ? 16.336 34.524 21.647 1.00 13.92 298 ALA D N 1
ATOM 1914 C CA . ALA D 1 17 ? 17.456 33.687 21.202 1.00 14.66 298 ALA D CA 1
ATOM 1915 C C . ALA D 1 17 ? 18.231 33.085 22.378 1.00 12.95 298 ALA D C 1
ATOM 1916 O O . ALA D 1 17 ? 19.339 32.592 22.179 1.00 13.30 298 ALA D O 1
ATOM 1918 N N . ILE D 1 18 ? 17.669 33.133 23.591 1.00 11.05 299 ILE D N 1
ATOM 1919 C CA . ILE D 1 18 ? 18.484 32.701 24.752 1.00 11.73 299 ILE D CA 1
ATOM 1920 C C . ILE D 1 18 ? 18.792 31.235 24.669 1.00 10.45 299 ILE D C 1
ATOM 1921 O O . ILE D 1 18 ? 17.986 30.381 24.255 1.00 10.28 299 ILE D O 1
ATOM 1926 N N . ASN D 1 19 ? 20.028 30.923 25.093 1.00 11.17 300 ASN D N 1
ATOM 1927 C CA . ASN D 1 19 ? 20.505 29.555 25.174 1.00 11.47 300 ASN D CA 1
ATOM 1928 C C . ASN D 1 19 ? 21.635 29.534 26.205 1.00 11.09 300 ASN D C 1
ATOM 1929 O O . ASN D 1 19 ? 22.820 29.752 25.903 1.00 12.90 300 ASN D O 1
ATOM 1934 N N . THR D 1 20 ? 21.258 29.286 27.454 1.00 10.62 301 THR D N 1
ATOM 1935 C CA . THR D 1 20 ? 22.243 29.338 28.536 1.00 10.49 301 THR D CA 1
ATOM 1936 C C . THR D 1 20 ? 22.782 27.981 28.907 1.00 9.77 301 THR D C 1
ATOM 1937 O O . THR D 1 20 ? 23.517 27.780 29.887 1.00 10.58 301 THR D O 1
ATOM 1941 N N . GLY D 1 21 ? 22.445 26.964 28.137 1.00 11.13 302 GLY D N 1
ATOM 1942 C CA . GLY D 1 21 ? 22.968 25.626 28.364 1.00 12.67 302 GLY D CA 1
ATOM 1943 C C . GLY D 1 21 ? 22.267 24.866 29.452 1.00 13.33 302 GLY D C 1
ATOM 1944 O O . GLY D 1 21 ? 22.822 23.906 30.001 1.00 17.25 302 GLY D O 1
ATOM 1945 N N . ASN D 1 22 ? 21.040 25.283 29.778 1.00 12.68 303 ASN D N 1
ATOM 1946 C CA . ASN D 1 22 ? 20.304 24.728 30.915 1.00 13.00 303 ASN D CA 1
ATOM 1947 C C . ASN D 1 22 ? 19.271 23.685 30.493 1.00 14.13 303 ASN D C 1
ATOM 1948 O O . ASN D 1 22 ? 18.454 23.251 31.337 1.00 15.44 303 ASN D O 1
ATOM 1953 N N . GLY D 1 23 ? 19.268 23.266 29.244 1.00 11.75 304 GLY D N 1
ATOM 1954 C CA . GLY D 1 23 ? 18.311 22.271 28.774 1.00 12.15 304 GLY D CA 1
ATOM 1955 C C . GLY D 1 23 ? 17.069 22.908 28.171 1.00 10.43 304 GLY D C 1
ATOM 1956 O O . GLY D 1 23 ? 16.195 22.216 27.635 1.00 13.89 304 GLY D O 1
ATOM 1957 N N . TYR D 1 24 ? 16.944 24.216 28.239 1.00 10.46 305 TYR D N 1
ATOM 1958 C CA . TYR D 1 24 ? 15.798 24.955 27.701 1.00 9.27 305 TYR D CA 1
ATOM 1959 C C . TYR D 1 24 ? 16.263 26.038 26.744 1.00 9.45 305 TYR D C 1
ATOM 1960 O O . TYR D 1 24 ? 17.384 26.539 26.864 1.00 11.25 305 TYR D O 1
ATOM 1969 N N . TYR D 1 25 ? 15.428 26.375 25.781 1.00 10.15 306 TYR D N 1
ATOM 1970 C CA . TYR D 1 25 ? 15.849 27.196 24.659 1.00 10.12 306 TYR D CA 1
ATOM 1971 C C . TYR D 1 25 ? 14.788 28.217 24.284 1.00 9.37 306 TYR D C 1
ATOM 1972 O O . TYR D 1 25 ? 13.591 27.949 24.247 1.00 11.03 306 TYR D O 1
ATOM 1981 N N . GLY D 1 26 ? 15.252 29.433 23.976 1.00 10.50 307 GLY D N 1
ATOM 1982 C CA . GLY D 1 26 ? 14.448 30.498 23.439 1.00 10.12 307 GLY D CA 1
ATOM 1983 C C . GLY D 1 26 ? 13.593 31.206 24.450 1.00 9.45 307 GLY D C 1
ATOM 1984 O O . GLY D 1 26 ? 13.632 30.975 25.667 1.00 9.97 307 GLY D O 1
ATOM 1985 N N . GLY D 1 27 ? 12.778 32.132 23.943 1.00 10.42 308 GLY D N 1
ATOM 1986 C CA . GLY D 1 27 ? 12.031 33.075 24.724 1.00 11.52 308 GLY D CA 1
ATOM 1987 C C . GLY D 1 27 ? 11.076 32.475 25.724 1.00 9.87 308 GLY D C 1
ATOM 1988 O O . GLY D 1 27 ? 10.815 33.102 26.756 1.00 13.44 308 GLY D O 1
ATOM 1989 N N . VAL D 1 28 ? 10.505 31.308 25.392 1.00 11.29 309 VAL D N 1
ATOM 1990 C CA . VAL D 1 28 ? 9.575 30.717 26.360 1.00 11.89 309 VAL D CA 1
ATOM 1991 C C . VAL D 1 28 ? 10.169 29.395 26.841 1.00 11.13 309 VAL D C 1
ATOM 1992 O O . VAL D 1 28 ? 9.499 28.557 27.442 1.00 12.06 309 VAL D O 1
ATOM 1996 N N . GLN D 1 29 ? 11.459 29.173 26.666 1.00 9.86 310 GLN D N 1
ATOM 1997 C CA . GLN D 1 29 ? 12.223 28.122 27.352 1.00 10.18 310 GLN D CA 1
ATOM 1998 C C . GLN D 1 29 ? 11.670 26.735 27.122 1.00 10.56 310 GLN D C 1
ATOM 1999 O O . GLN D 1 29 ? 11.489 25.894 28.030 1.00 12.25 310 GLN D O 1
ATOM 2005 N N . PHE D 1 30 ? 11.422 26.398 25.854 1.00 10.95 311 PHE D N 1
ATOM 2006 C CA . PHE D 1 30 ? 11.153 25.014 25.500 1.00 11.43 311 PHE D CA 1
ATOM 2007 C C . PHE D 1 30 ? 12.328 24.070 25.764 1.00 12.62 311 PHE D C 1
ATOM 2008 O O . PHE D 1 30 ? 13.466 24.385 25.397 1.00 13.30 311 PHE D O 1
ATOM 2016 N N . ASP D 1 31 ? 12.047 22.891 26.333 1.00 11.02 312 ASP D N 1
ATOM 2017 C CA . ASP D 1 31 ? 13.025 21.832 26.266 1.00 11.70 312 ASP D CA 1
ATOM 2018 C C . ASP D 1 31 ? 12.920 21.223 24.858 1.00 10.40 312 ASP D C 1
ATOM 2019 O O . ASP D 1 31 ? 12.014 21.509 24.059 1.00 10.55 312 ASP D O 1
ATOM 2024 N N . GLN D 1 32 ? 13.903 20.404 24.504 1.00 11.56 313 GLN D N 1
ATOM 2025 C CA . GLN D 1 32 ? 13.958 19.873 23.150 1.00 13.52 313 GLN D CA 1
ATOM 2026 C C . GLN D 1 32 ? 12.802 18.927 22.871 1.00 13.96 313 GLN D C 1
ATOM 2027 O O . GLN D 1 32 ? 12.251 18.953 21.758 1.00 13.85 313 GLN D O 1
ATOM 2033 N N . GLY D 1 33 ? 12.375 18.119 23.847 1.00 11.79 314 GLY D N 1
ATOM 2034 C CA . GLY D 1 33 ? 11.286 17.184 23.551 1.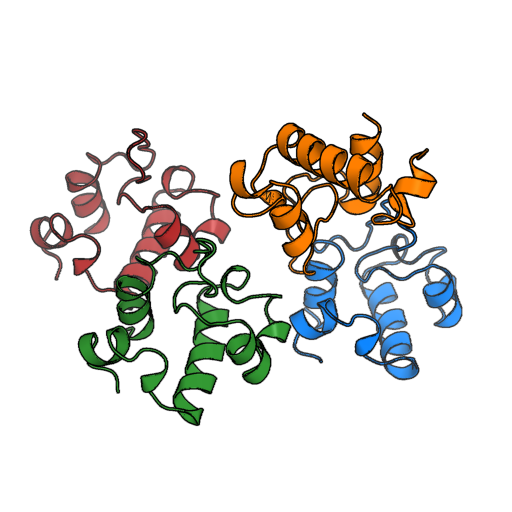00 13.30 314 GLY D CA 1
ATOM 2035 C C . GLY D 1 33 ? 10.001 17.935 23.290 1.00 11.57 314 GLY D C 1
ATOM 2036 O O . GLY D 1 33 ? 9.222 17.551 22.433 1.00 13.74 314 GLY D O 1
ATOM 2037 N N . THR D 1 34 ? 9.722 19.057 23.976 1.00 11.33 315 THR D N 1
ATOM 2038 C CA . THR D 1 34 ? 8.500 19.817 23.771 1.00 10.03 315 THR D CA 1
ATOM 2039 C C . THR D 1 34 ? 8.531 20.541 22.455 1.00 10.18 315 THR D C 1
ATOM 2040 O O . THR D 1 34 ? 7.526 20.621 21.708 1.00 11.16 315 THR D O 1
ATOM 2044 N N . TRP D 1 35 ? 9.701 21.081 22.099 1.00 9.89 316 TRP D N 1
ATOM 2045 C CA . TRP D 1 35 ? 9.864 21.778 20.805 1.00 9.11 316 TRP D CA 1
ATOM 2046 C C . TRP D 1 35 ? 9.544 20.805 19.668 1.00 10.76 316 TRP D C 1
ATOM 2047 O O . TRP D 1 35 ? 8.741 21.065 18.766 1.00 10.75 316 TRP D O 1
ATOM 2058 N N . GLU D 1 36 ? 10.154 19.604 19.707 1.00 10.73 317 GLU D N 1
ATOM 2059 C CA . GLU D 1 36 ? 9.946 18.624 18.644 1.00 12.53 317 GLU D CA 1
ATOM 2060 C C . GLU D 1 36 ? 8.519 18.080 18.640 1.00 11.21 317 GLU D C 1
ATOM 2061 O O . GLU D 1 36 ? 7.859 17.956 17.589 1.00 12.86 317 GLU D O 1
ATOM 2067 N N . ALA D 1 37 ? 8.011 17.735 19.826 1.00 11.08 318 ALA D N 1
ATOM 2068 C CA . ALA D 1 37 ? 6.667 17.184 19.903 1.00 10.80 318 ALA D CA 1
ATOM 2069 C C . ALA D 1 37 ? 5.629 18.088 19.279 1.00 9.41 318 ALA D C 1
ATOM 2070 O O . ALA D 1 37 ? 4.613 17.611 18.751 1.00 11.18 318 ALA D O 1
ATOM 2072 N N . ASN D 1 38 ? 5.817 19.424 19.393 1.00 9.62 319 ASN D N 1
ATOM 2073 C CA . ASN D 1 38 ? 4.784 20.362 18.986 1.00 9.65 319 ASN D CA 1
ATOM 2074 C C . ASN D 1 38 ? 5.093 21.004 17.649 1.00 8.79 319 ASN D C 1
ATOM 2075 O O . ASN D 1 38 ? 4.503 22.010 17.261 1.00 10.59 319 ASN D O 1
ATOM 2080 N N . GLY D 1 39 ? 5.994 20.364 16.870 1.00 10.72 320 GLY D N 1
ATOM 2081 C CA . GLY D 1 39 ? 6.079 20.751 15.458 1.00 11.70 320 GLY D CA 1
ATOM 2082 C C . GLY D 1 39 ? 7.269 21.649 15.176 1.00 11.58 320 GLY D C 1
ATOM 2083 O O . GLY D 1 39 ? 7.463 22.010 14.003 1.00 13.20 320 GLY D O 1
ATOM 2084 N N . GLY D 1 40 ? 8.035 22.011 16.189 1.00 9.83 321 GLY D N 1
ATOM 2085 C CA . GLY D 1 40 ? 9.080 23.019 16.031 1.00 10.73 321 GLY D CA 1
ATOM 2086 C C . GLY D 1 40 ? 10.144 22.697 15.023 1.00 10.44 321 GLY D C 1
ATOM 2087 O O . GLY D 1 40 ? 10.731 23.621 14.460 1.00 11.11 321 GLY D O 1
ATOM 2088 N N . LEU D 1 41 ? 10.419 21.418 14.758 1.00 10.67 322 LEU D N 1
ATOM 2089 C CA . LEU D 1 41 ? 11.510 21.124 13.808 1.00 11.62 322 LEU D CA 1
ATOM 2090 C C . LEU D 1 41 ? 11.155 21.538 12.399 1.00 12.16 322 LEU D C 1
ATOM 2091 O O . LEU D 1 41 ? 12.073 21.645 11.565 1.00 14.69 322 LEU D O 1
ATOM 2096 N N . ARG D 1 42 ? 9.880 21.751 12.126 1.00 11.65 323 ARG D N 1
ATOM 2097 C CA . ARG D 1 42 ? 9.546 22.292 10.797 1.00 12.88 323 ARG D CA 1
ATOM 2098 C C . ARG D 1 42 ? 10.137 23.692 10.621 1.00 12.81 323 ARG D C 1
ATOM 2099 O O . ARG D 1 42 ? 10.349 24.113 9.469 1.00 15.69 323 ARG D O 1
ATOM 2107 N N . TYR D 1 43 ? 10.393 24.406 11.728 1.00 12.52 324 TYR D N 1
ATOM 2108 C CA . TYR D 1 43 ? 10.916 25.781 11.630 1.00 12.10 324 TYR D CA 1
ATOM 2109 C C . TYR D 1 43 ? 12.429 25.883 11.842 1.00 13.06 324 TYR D C 1
ATOM 2110 O O . TYR D 1 43 ? 13.149 26.609 11.160 1.00 18.10 324 TYR D O 1
ATOM 2119 N N . ALA D 1 44 ? 12.977 25.195 12.824 1.00 13.69 325 ALA D N 1
ATOM 2120 C CA . ALA D 1 44 ? 14.387 25.291 13.198 1.00 11.79 325 ALA D CA 1
ATOM 2121 C C . ALA D 1 44 ? 14.728 24.095 14.085 1.00 11.32 325 ALA D C 1
ATOM 2122 O O . ALA D 1 44 ? 13.844 23.504 14.720 1.00 12.16 325 ALA D O 1
ATOM 2124 N N . PRO D 1 45 ? 15.981 23.728 14.164 1.00 13.59 326 PRO D N 1
ATOM 2125 C CA . PRO D 1 45 ? 16.345 22.541 14.934 1.00 13.73 326 PRO D CA 1
ATOM 2126 C C . PRO D 1 45 ? 16.118 22.662 16.432 1.00 12.00 326 PRO D C 1
ATOM 2127 O O . PRO D 1 45 ? 16.098 21.615 17.067 1.00 13.60 326 PRO D O 1
ATOM 2131 N N . ARG D 1 46 ? 16.015 23.867 16.976 1.00 11.30 327 ARG D N 1
ATOM 2132 C CA . ARG D 1 46 ? 15.786 24.183 18.375 1.00 12.30 327 ARG D CA 1
ATOM 2133 C C . ARG D 1 46 ? 14.953 25.457 18.498 1.00 12.56 327 ARG D C 1
ATOM 2134 O O . ARG D 1 46 ? 15.024 26.295 17.603 1.00 11.52 327 ARG D O 1
ATOM 2142 N N . ALA D 1 47 ? 14.211 25.639 19.594 1.00 11.38 328 ALA D N 1
ATOM 2143 C CA . ALA D 1 47 ? 13.400 26.854 19.698 1.00 10.58 328 ALA D CA 1
ATOM 2144 C C . ALA D 1 47 ? 14.192 28.125 19.593 1.00 9.58 328 ALA D C 1
ATOM 2145 O O . ALA D 1 47 ? 13.702 29.098 18.989 1.00 10.65 328 ALA D O 1
ATOM 2147 N N . ASP D 1 48 ? 15.413 28.177 20.164 1.00 11.23 329 ASP D N 1
ATOM 2148 C CA . ASP D 1 48 ? 16.129 29.477 20.150 1.00 11.75 329 ASP D CA 1
ATOM 2149 C C . ASP D 1 48 ? 16.595 29.856 18.757 1.00 10.78 329 ASP D C 1
ATOM 2150 O O . ASP D 1 48 ? 16.936 31.033 18.536 1.00 11.26 329 ASP D O 1
ATOM 2155 N N . LEU D 1 49 ? 16.623 28.896 17.845 1.00 10.94 330 LEU D N 1
ATOM 2156 C CA . LEU D 1 49 ? 17.051 29.180 16.465 1.00 12.00 330 LEU D CA 1
ATOM 2157 C C . LEU D 1 49 ? 15.883 29.581 15.580 1.00 12.53 330 LEU D C 1
ATOM 2158 O O . LEU D 1 49 ? 16.082 29.927 14.407 1.00 14.43 330 LEU D O 1
ATOM 2163 N N . ALA D 1 50 ? 14.653 29.542 16.037 1.00 12.16 331 ALA D N 1
ATOM 2164 C CA . ALA D 1 50 ? 13.476 29.913 15.307 1.00 11.31 331 ALA D CA 1
ATOM 2165 C C . ALA D 1 50 ? 13.194 31.396 15.603 1.00 11.73 331 ALA D C 1
ATOM 2166 O O . ALA D 1 50 ? 13.597 31.992 16.598 1.00 12.76 331 ALA D O 1
ATOM 2168 N N . THR D 1 51 ? 12.425 32.032 14.696 1.00 13.58 332 THR D N 1
ATOM 2169 C CA . THR D 1 51 ? 12.046 33.423 14.981 1.00 14.61 332 THR D CA 1
ATOM 2170 C C . THR D 1 51 ? 11.087 33.501 16.167 1.00 12.73 332 THR D C 1
ATOM 2171 O O . THR D 1 51 ? 10.480 32.484 16.574 1.00 12.34 332 THR D O 1
ATOM 2175 N N . ARG D 1 52 ? 10.900 34.693 16.750 1.00 12.88 333 ARG D N 1
ATOM 2176 C CA . ARG D 1 52 ? 9.909 34.929 17.793 1.00 13.20 333 ARG D CA 1
ATOM 2177 C C . ARG D 1 52 ? 8.566 34.403 17.324 1.00 13.64 333 ARG D C 1
ATOM 2178 O O . ARG D 1 52 ? 7.828 33.714 18.031 1.00 11.86 333 ARG D O 1
ATOM 2186 N N . GLU D 1 53 ? 8.168 34.728 16.092 1.00 13.23 334 GLU D N 1
ATOM 2187 C CA . GLU D 1 53 ? 6.825 34.351 15.656 1.00 15.13 334 GLU D CA 1
ATOM 2188 C C . GLU D 1 53 ? 6.727 32.850 15.478 1.00 13.84 334 GLU D C 1
ATOM 2189 O O . GLU D 1 53 ? 5.648 32.294 15.766 1.00 12.88 334 GLU D O 1
ATOM 2195 N N . GLU D 1 54 ? 7.777 32.186 14.978 1.00 13.44 335 GLU D N 1
ATOM 2196 C CA . GLU D 1 54 ? 7.745 30.724 14.944 1.00 11.86 335 GLU D CA 1
ATOM 2197 C C . GLU D 1 54 ? 7.655 30.114 16.335 1.00 11.64 335 GLU D C 1
ATOM 2198 O O . GLU D 1 54 ? 6.913 29.156 16.592 1.00 11.14 335 GLU D O 1
ATOM 2204 N N . GLN D 1 55 ? 8.459 30.681 17.284 1.00 11.05 336 GLN D N 1
ATOM 2205 C CA . GLN D 1 55 ? 8.379 30.107 18.650 1.00 10.05 336 GLN D CA 1
ATOM 2206 C C . GLN D 1 55 ? 6.977 30.284 19.216 1.00 9.77 336 GLN D C 1
ATOM 2207 O O . GLN D 1 55 ? 6.444 29.373 19.869 1.00 10.29 336 GLN D O 1
ATOM 2213 N N . ILE D 1 56 ? 6.355 31.446 18.967 1.00 11.05 337 ILE D N 1
ATOM 2214 C CA . ILE D 1 56 ? 4.975 31.626 19.480 1.00 12.40 337 ILE D CA 1
ATOM 2215 C C . ILE D 1 56 ? 4.015 30.675 18.833 1.00 11.60 337 ILE D C 1
ATOM 2216 O O . ILE D 1 56 ? 3.093 30.153 19.446 1.00 11.17 337 ILE D O 1
ATOM 2221 N N . ALA D 1 57 ? 4.157 30.431 17.533 1.00 11.67 338 ALA D N 1
ATOM 2222 C CA . ALA D 1 57 ? 3.259 29.475 16.858 1.00 12.03 338 ALA D CA 1
ATOM 2223 C C . ALA D 1 57 ? 3.343 28.108 17.540 1.00 10.06 338 ALA D C 1
ATOM 2224 O O . ALA D 1 57 ? 2.326 27.449 17.790 1.00 11.81 338 ALA D O 1
ATOM 2226 N N . VAL D 1 58 ? 4.570 27.652 17.848 1.00 10.45 339 VAL D N 1
ATOM 2227 C CA . VAL D 1 58 ? 4.690 26.358 18.547 1.00 8.94 339 VAL D CA 1
ATOM 2228 C C . VAL D 1 58 ? 4.142 26.457 19.957 1.00 8.51 339 VAL D C 1
ATOM 2229 O O . VAL D 1 58 ? 3.533 25.544 20.483 1.00 9.35 339 VAL D O 1
ATOM 2233 N N . ALA D 1 59 ? 4.363 27.595 20.628 1.00 9.47 340 ALA D N 1
ATOM 2234 C CA . ALA D 1 59 ? 3.878 27.793 21.985 1.00 9.75 340 ALA D CA 1
ATOM 2235 C C . ALA D 1 59 ? 2.340 27.757 22.007 1.00 10.22 340 ALA D C 1
ATOM 2236 O O . ALA D 1 59 ? 1.716 27.216 22.915 1.00 9.53 340 ALA D O 1
ATOM 2238 N N . GLU D 1 60 ? 1.704 28.310 20.963 1.00 9.39 341 GLU D N 1
ATOM 2239 C CA . GLU D 1 60 ? 0.250 28.293 20.901 1.00 9.67 341 GLU D CA 1
ATOM 2240 C C . GLU D 1 60 ? -0.279 26.876 20.744 1.00 9.31 341 GLU D C 1
ATOM 2241 O O . GLU D 1 60 ? -1.305 26.542 21.370 1.00 9.35 341 GLU D O 1
ATOM 2247 N N . VAL D 1 61 ? 0.330 26.039 19.929 1.00 8.04 342 VAL D N 1
ATOM 2248 C CA . VAL D 1 61 ? -0.122 24.641 19.790 1.00 9.31 342 VAL D CA 1
ATOM 2249 C C . VAL D 1 61 ? 0.157 23.899 21.077 1.00 8.37 342 VAL D C 1
ATOM 2250 O O . VAL D 1 61 ? -0.657 23.079 21.531 1.00 8.69 342 VAL D O 1
ATOM 2254 N N . THR D 1 62 ? 1.289 24.139 21.713 1.00 8.03 343 THR D N 1
ATOM 2255 C CA . THR D 1 62 ? 1.618 23.502 22.995 1.00 8.46 343 THR D CA 1
ATOM 2256 C C . THR D 1 62 ? 0.598 23.883 24.061 1.00 8.24 343 THR D C 1
ATOM 2257 O O . THR D 1 62 ? 0.148 23.012 24.810 1.00 9.34 343 THR D O 1
ATOM 2261 N N . ARG D 1 63 ? 0.250 25.162 24.126 1.00 8.83 344 ARG D N 1
ATOM 2262 C CA . ARG D 1 63 ? -0.767 25.603 25.100 1.00 10.12 344 ARG D CA 1
ATOM 2263 C C . ARG D 1 63 ? -2.102 24.936 24.817 1.00 10.24 344 ARG D C 1
ATOM 2264 O O . ARG D 1 63 ? -2.794 24.542 25.759 1.00 11.28 344 ARG D O 1
ATOM 2272 N N . LEU D 1 64 ? -2.474 24.818 23.545 1.00 9.21 345 LEU D N 1
ATOM 2273 C CA . LEU D 1 64 ? -3.733 24.166 23.211 1.00 9.70 345 LEU D CA 1
ATOM 2274 C C . LEU D 1 64 ? -3.756 22.770 23.830 1.00 9.86 345 LEU D C 1
ATOM 2275 O O . LEU D 1 64 ? -4.777 22.317 24.324 1.00 11.85 345 LEU D O 1
ATOM 2280 N N . ARG D 1 65 ? -2.589 22.106 23.748 1.00 8.89 346 ARG D N 1
ATOM 2281 C CA . ARG D 1 65 ? -2.544 20.705 24.138 1.00 10.15 346 ARG D CA 1
ATOM 2282 C C . ARG D 1 65 ? -2.248 20.503 25.604 1.00 10.44 346 ARG D C 1
ATOM 2283 O O . ARG D 1 65 ? -2.627 19.460 26.138 1.00 14.64 346 ARG D O 1
ATOM 2291 N N . GLN D 1 66 ? -1.529 21.415 26.269 1.00 11.49 347 GLN D N 1
ATOM 2292 C CA . GLN D 1 66 ? -1.109 21.175 27.674 1.00 11.59 347 GLN D CA 1
ATOM 2293 C C . GLN D 1 66 ? -1.668 22.167 28.668 1.00 12.50 347 GLN D C 1
ATOM 2294 O O . GLN D 1 66 ? -1.530 21.981 29.863 1.00 16.89 347 GLN D O 1
ATOM 2300 N N . GLY D 1 67 ? -2.252 23.236 28.149 1.00 10.63 348 GLY D N 1
ATOM 2301 C CA . GLY D 1 67 ? -2.677 24.341 28.980 1.00 13.41 348 GLY D CA 1
ATOM 2302 C C . GLY D 1 67 ? -1.533 25.286 29.324 1.00 12.26 348 GLY D C 1
ATOM 2303 O O . GLY D 1 67 ? -0.351 25.125 29.024 1.00 15.66 348 GLY D O 1
ATOM 2304 N N . TRP D 1 68 ? -1.922 26.361 30.022 1.00 14.29 349 TRP D N 1
ATOM 2305 C CA . TRP D 1 68 ? -0.969 27.423 30.412 1.00 15.39 349 TRP D CA 1
ATOM 2306 C C . TRP D 1 68 ? 0.037 26.942 31.441 1.00 17.79 349 TRP D C 1
ATOM 2307 O O . TRP D 1 68 ? 1.151 27.464 31.586 1.00 18.85 349 TRP D O 1
ATOM 2318 N N . GLY D 1 69 ? -0.394 25.900 32.164 1.00 19.30 350 GLY D N 1
ATOM 2319 C CA . GLY D 1 69 ? 0.389 25.234 33.183 1.00 23.46 350 GLY D CA 1
ATOM 2320 C C . GLY D 1 69 ? 1.723 24.717 32.665 1.00 22.69 350 GLY D C 1
ATOM 2321 O O . GLY D 1 69 ? 2.605 24.401 33.468 1.00 26.56 350 GLY D O 1
ATOM 2322 N N . ALA D 1 70 ? 1.919 24.620 31.367 1.00 22.60 351 ALA D N 1
ATOM 2323 C CA . ALA D 1 70 ? 3.214 24.304 30.767 1.00 24.90 351 ALA D CA 1
ATOM 2324 C C . ALA D 1 70 ? 4.263 25.319 31.193 1.00 23.19 351 ALA D C 1
ATOM 2325 O O . ALA D 1 70 ? 5.407 24.909 31.273 1.00 35.28 351 ALA D O 1
ATOM 2327 N N . TRP D 1 71 ? 3.906 26.563 31.463 1.00 18.11 352 TRP D N 1
ATOM 2328 C CA . TRP D 1 71 ? 4.735 27.598 32.041 1.00 17.85 352 TRP D CA 1
ATOM 2329 C C . TRP D 1 71 ? 4.174 27.937 33.438 1.00 17.10 352 TRP D C 1
ATOM 2330 O O . TRP D 1 71 ? 3.407 28.892 33.585 1.00 20.67 352 TRP D O 1
ATOM 2341 N N . PRO D 1 72 ? 4.556 27.132 34.419 1.00 18.86 353 PRO D N 1
ATOM 2342 C CA . PRO D 1 72 ? 3.808 26.991 35.679 1.00 22.08 353 PRO D CA 1
ATOM 2343 C C . PRO D 1 72 ? 3.977 28.180 36.608 1.00 20.82 353 PRO D C 1
ATOM 2344 O O . PRO D 1 72 ? 3.282 28.229 37.623 1.00 28.92 353 PRO D O 1
ATOM 2348 N N . VAL D 1 73 ? 4.936 29.053 36.300 1.00 14.46 354 VAL D N 1
ATOM 2349 C CA . VAL D 1 73 ? 5.066 30.313 37.042 1.00 14.21 354 VAL D CA 1
ATOM 2350 C C . VAL D 1 73 ? 4.745 31.509 36.160 1.00 14.55 354 VAL D C 1
ATOM 2351 O O . VAL D 1 73 ? 3.954 32.406 36.481 1.00 16.24 354 VAL D O 1
ATOM 2355 N N . CYS D 1 74 ? 5.368 31.556 34.988 1.00 13.44 355 CYS D N 1
ATOM 2356 C CA . CYS D 1 74 ? 5.321 32.750 34.191 1.00 12.78 355 CYS D CA 1
ATOM 2357 C C . CYS D 1 74 ? 3.965 33.017 33.558 1.00 14.16 355 CYS D C 1
ATOM 2358 O O . CYS D 1 74 ? 3.681 34.211 33.384 1.00 14.55 355 CYS D O 1
ATOM 2361 N N . ALA D 1 75 ? 3.217 31.981 33.201 1.00 12.51 356 ALA D N 1
ATOM 2362 C CA . ALA D 1 75 ? 1.931 32.228 32.578 1.00 14.18 356 ALA D CA 1
ATOM 2363 C C . ALA D 1 75 ? 1.012 32.931 33.575 1.00 17.35 356 ALA D C 1
ATOM 2364 O O . ALA D 1 75 ? 0.266 33.876 33.261 1.00 16.65 356 ALA D O 1
ATOM 2366 N N . ALA D 1 76 ? 1.016 32.506 34.845 1.00 21.44 357 ALA D N 1
ATOM 2367 C CA . ALA D 1 76 ? 0.028 33.112 35.751 1.00 26.44 357 ALA D CA 1
ATOM 2368 C C . ALA D 1 76 ? 0.506 34.527 36.046 1.00 28.59 357 ALA D C 1
ATOM 2369 O O . ALA D 1 76 ? -0.341 35.442 36.120 1.00 29.63 357 ALA D O 1
ATOM 2371 N N . ARG D 1 77 ? 1.834 34.601 36.178 1.00 22.85 358 ARG D N 1
ATOM 2372 C CA . ARG D 1 77 ? 2.468 35.899 36.462 1.00 27.32 358 ARG D CA 1
ATOM 2373 C C . ARG D 1 77 ? 2.142 36.925 35.390 1.00 30.36 358 ARG D C 1
ATOM 2374 O O . ARG D 1 77 ? 1.885 38.112 35.588 1.00 33.21 358 ARG D O 1
ATOM 2382 N N . ALA D 1 78 ? 2.096 36.499 34.128 1.00 26.64 359 ALA D N 1
ATOM 2383 C CA . ALA D 1 78 ? 1.692 37.380 33.041 1.00 27.75 359 ALA D CA 1
ATOM 2384 C C . ALA D 1 78 ? 0.189 37.564 32.949 1.00 32.02 359 ALA D C 1
ATOM 2385 O O . ALA D 1 78 ? -0.328 38.316 32.129 1.00 40.92 359 ALA D O 1
ATOM 2387 N N . GLY D 1 79 ? -0.592 36.894 33.800 1.00 32.74 360 GLY D N 1
ATOM 2388 C CA . GLY D 1 79 ? -2.032 37.110 33.741 1.00 34.74 360 GLY D CA 1
ATOM 2389 C C . GLY D 1 79 ? -2.755 36.056 32.934 1.00 40.80 360 GLY D C 1
ATOM 2390 O O . GLY D 1 79 ? -3.960 36.193 32.750 1.00 48.42 360 GLY D O 1
ATOM 2391 N N . ALA D 1 80 ? -2.098 35.003 32.456 1.00 40.23 361 ALA D N 1
ATOM 2392 C CA . ALA D 1 80 ? -2.826 33.945 31.734 1.00 44.46 361 ALA D CA 1
ATOM 2393 C C . ALA D 1 80 ? -2.930 32.662 32.572 1.00 47.65 361 ALA D C 1
ATOM 2394 O O . ALA D 1 80 ? -2.178 32.445 33.533 1.00 70.75 361 ALA D O 1
ATOM 2396 N N . ARG D 1 81 ? -3.886 31.849 32.212 1.00 41.44 362 ARG D N 1
ATOM 2397 C CA . ARG D 1 81 ? -4.782 30.930 32.842 1.00 39.78 362 ARG D CA 1
ATOM 2398 C C . ARG D 1 81 ? -4.293 29.476 32.847 1.00 45.72 362 ARG D C 1
ATOM 2399 O O . ARG D 1 81 ? -5.167 28.590 32.837 1.00 40.47 362 ARG D O 1
#

B-factor: mean 17.65, std 11.87, range [5.85, 95.09]

Solvent-accessible surface area: 15265 Å² total; per-residue (Å²): 120,45,74,1,49,49,0,0,28,5,42,8,51,45,77,31,66,37,74,34,38,23,27,107,46,0,0,0,30,7,59,52,48,40,1,82,74,13,38,0,102,200,82,10,86,70,0,11,95,8,72,69,110,49,0,23,38,3,0,84,65,5,80,143,150,130,22,42,40,50,16,78,72,4,0,11,52,21,59,20,148,113,55,10,51,54,0,1,26,11,43,7,48,41,70,41,64,32,71,33,40,24,12,107,9,0,0,0,29,6,61,9,48,32,0,47,79,11,28,0,77,219,98,10,78,39,0,11,93,10,76,79,106,48,0,31,36,3,0,52,51,0,39,125,183,96,22,31,60,61,12,98,52,3,2,63,168,36,40,50,220,102,31,26,8,14,50,0,0,41,61,48,8,61,19,57,12,34,36,32,95,66,73,44,109,40,0,0,1,28,9,60,56,47,33,0,81,71,16,23,0,94,107,84,9,51,28,0,9,28,10,73,16,81,50,0,25,43,2,0,54,65,0,57,135,159,105,30,39,58,43,8,100,77,8,0,74,188,38,59,25,128,89,93,12,60,48,0,0,38,58,48,8,71,39,71,38,69,33,70,95,68,78,40,103,41,0,0,1,31,7,51,56,16,26,0,60,8,8,30,0,94,185,89,11,91,72,0,13,101,9,73,75,107,51,0,26,39,2,0,84,55,1,70,121,46,85,24,40,56,38,15,108,81,7,2,73,190,32,70,18,160

GO terms:
  GO:0005576 extracellular region (C, IDA)
  GO:0042127 regulation of cell population proliferation (P, IDA)
  GO:0010628 positive regulation of gene expression (P, IDA)
  GO:0010629 negative regulation of gene expression (P, IDA)
  GO:0005576 extracellular region (C, HDA)
  GO:0085016 dormancy exit of symbiont in host (P, IMP)
  GO:0005515 protein binding (F, IPI)
  GO:0009372 quorum sensing (P, TAS)

CATH classification: 1.10.530.10

InterPro domains:
  IPR007137 Resuscitation-promoting factor, domain of unknown function DUF348 [PF03990] (27-66)
  IPR007137 Resuscitation-promoting factor, domain of unknown function DUF348 [PF03990] (85-110)
  IPR007137 Resuscitation-promoting factor, domain of unknown function DUF348 [PF03990] (141-180)
  IPR010618 Resuscitation-promoting factor, core lysozyme-like domain [PF06737] (283-355)
  IPR010618 Resuscitation-promoting factor, core lysozyme-like domain [cd13925] (283-355)
  IPR011098 G5 domain [PF07501] (198-271)
  IPR011098 G5 domain [PS51109] (192-272)
  IPR011098 G5 domain [SM01208] (194-272)
  IPR023346 Lysozyme-like domain superfamily [SSF53955] (278-361)
  IPR051933 Bacterial Resuscitation-promoting factor RpfB [PTHR39160] (1-356)

Sequence (322 aa):
GSIWDAIAGCEAGGNWAINTGNGYYGGVQFDQGTWEANGGLRYAPRADLATREEQIAVAEVTRLRQGWGAWPVCAARAGARSIWDAIAGCEAGGNWAINTGNGYYGGVQFDQGTWEANGGLRYAPRADLATREEQIAVAEVTRLRQGWGAWPVCAARAGARGSIWDAIAGCEAGGNWAINTGNGYYGGVQFDQGTWEANGGLRYAPRADLATREEQIAVAEVTRLRQGWGAWPVCAARAGARSIWDAIAGCEAGGNWAINTGNGYYGGVQFDQGTWEANGGLRYAPRADLATREEQIAVAEVTRLRQGWGAWPVCAARAGAR

Foldseek 3Di:
DDLLQLLLCVQPVSQQLDDPPPQFGGSNGHHQVLCVVQPNVVAPNHRSRGDPVSNVVSVVSVCVVPNPCVSVPSNVSSVRD/DLLCQQLCVQPVSQQLDDPPPQFGGSNGHHQVLCVVQCNVVAPNHRNVGDPVSNVSSVVSCCVVPNPCVSVPRCVVSDGD/DPLLCQQLCVVPVNQQLDDPPPQFGGSNGDHQVLCVVQPNVVAPNHRSRGDPVSNVVSVVSVCVVPNPCSSVPRCVVSVHD/DLLQQQLCVQPVSFQLDDPPPQFGGSNTDHQVLCVVQPNVVAPNHRSVGDPVSNVVSVVSSCVVPNPCVSVPRSVVSPHD

Secondary structure (DSSP, 8-state):
--HHHHHHHHHHTT-TT---SSS-BTTTTB-HHHHHHTTGGGT-SSGGGS-HHHHHHHHHHHHHHH-GGGSTTHHHHTT--/-HHHHHHHHHHTT-TT---SSS-BTTTTB-HHHHHHTTGGGT-SSGGGS-HHHHHHHHHHHHHHH-STTSTTHHHHHT--/--HHHHHHHHHHTT-TT---SSS-BTTTTB-HHHHHHTTGGGT-SSGGGS-HHHHHHHHHHHHHHH-GGGSTTHHHHHT--/-HHHHHHHHHHTT-TT---SSSEETTTTEEHHHHHHTTGGGT-SSGGGS-HHHHHHHHHHHHHHH-GGGSTTHHHHTT--

Organism: Mycobacterium tuberculosis (strain ATCC 25618 / H37Rv) (NCBI:txid83332)